Protein AF-A0A1H7CHI5-F1 (afdb_monomer)

pLDDT: mean 71.31, std 21.07, range [26.83, 93.62]

Sequence (312 aa):
MTEWLLTYLLHSTLVLSPVLLLVNVFTPAAALRDRLLRLALCLPVGTALLSVSVFSPPRVVGLMTAAAPTRAPERAPTTLAPQRLDGAVARPGASTHAAIPLPLSKPGVPWALILLLGSAGWTVVRYGLAWRHLPLRSARPSDDPALQRILGDVARHAPLRHVRLLQGPVAGPCALGRHTILIPPDLTNHLTHQQLNAVVAHEYAHLLRRDPAWTVALGALTHLLWFQPLNWMVLAAWRRASEEACDAWAARTVSPTHLAHALLRLAQPASRPAHALLSPSASTSHLTVRITAWNDPLGADQEAKHFAPVSP

Foldseek 3Di:
DVVLLVQLLVLLCVLLVVLLVCCVPVVDQLVVNLVSLLCSLVVSVVVSVVCCVPPDDPPPPPPPPPDDDDDDDDDDDDDDDDDDDDDPPDDPPDPPPPPPPPPPPDPPDPVLVVLLVVLLVVLCVVVVVVVVPPQPVAKDFDPDPLLVVLLVLLCVVPPDPQATEIEDPDQAWAADAQRYIYGHPCLPVQADSQLSSLSSQLRVLCNVVVVNVVLSVLVSSCSSSVVRVSSVVSSVSSLLSSSLVSLLRSCVSGPNVSNLVSLVSSLDPVSGDPVNVPPPSRDPVSSVVSVVVVVDPPSNVVCVVVSPPPDD

Solvent-accessible surface area (backbone atoms only — not comparable to full-atom values): 18547 Å² total; per-residue (Å²): 107,71,65,54,52,52,52,29,54,52,46,36,50,69,47,38,50,58,51,53,49,47,54,72,72,62,68,56,60,38,68,60,44,32,51,52,40,55,47,44,68,48,49,31,55,54,54,46,55,48,50,59,72,73,66,60,73,80,82,73,76,76,74,78,76,76,78,74,81,81,80,77,86,89,81,86,87,86,90,86,87,88,84,89,79,93,75,89,74,81,70,82,72,79,78,72,73,75,75,74,77,73,77,80,70,72,85,67,82,62,58,70,56,55,53,41,52,48,30,45,52,50,48,51,51,53,52,51,50,53,58,69,69,46,45,69,86,71,36,38,75,58,83,50,68,66,60,53,48,41,52,52,60,50,34,73,79,58,80,66,82,77,66,40,57,28,31,25,91,47,57,50,71,42,46,45,62,72,36,35,38,39,32,27,70,64,51,70,79,78,39,54,74,62,23,46,41,21,49,52,30,28,37,48,34,34,33,76,70,34,44,46,53,48,53,51,53,54,50,47,50,33,49,53,46,57,90,44,66,64,48,55,55,44,52,55,52,30,52,53,26,48,53,54,40,18,46,55,50,15,40,72,76,32,65,50,68,35,36,53,55,33,52,53,54,64,66,34,71,93,56,45,49,86,75,38,79,76,50,88,86,76,58,75,78,58,55,63,57,55,62,59,60,70,76,52,81,82,66,64,73,72,53,64,76,69,74,60,75,81,74,132

InterPro domains:
  IPR008756 Peptidase M56 [PF05569] (109-292)
  IPR052173 Beta-lactam antibiotic response regulator [PTHR34978] (3-293)

Nearest PDB structures (foldseek):
  8exq-assembly1_B  TM=7.137E-01  e=1.415E-05  Staphylococcus aureus
  8exs-assembly1_A  TM=6.917E-01  e=6.282E-05  Staphylococcus aureus
  8exp-assembly1_B  TM=6.513E-01  e=1.422E-04  Staphylococcus aureus
  8ext-assembly1_A  TM=6.149E-01  e=6.282E-05  Staphylococcus aureus

Structure (mmCIF, N/CA/C/O backbone):
data_AF-A0A1H7CHI5-F1
#
_entry.id   AF-A0A1H7CHI5-F1
#
loop_
_atom_site.group_PDB
_atom_site.id
_atom_site.type_symbol
_atom_site.label_atom_id
_atom_site.label_alt_id
_atom_site.label_comp_id
_atom_site.label_asym_id
_atom_site.label_entity_id
_atom_site.label_seq_id
_atom_site.pdbx_PDB_ins_code
_atom_site.Cartn_x
_atom_site.Cartn_y
_atom_site.Cartn_z
_atom_site.occupancy
_atom_site.B_iso_or_equiv
_atom_site.auth_seq_id
_atom_site.auth_comp_id
_atom_site.auth_asym_id
_atom_site.auth_atom_id
_atom_site.pdbx_PDB_model_num
ATOM 1 N N . MET A 1 1 ? 12.255 -4.115 -30.063 1.00 68.38 1 MET A N 1
ATOM 2 C CA . MET A 1 1 ? 12.166 -4.434 -28.615 1.00 68.38 1 MET A CA 1
ATOM 3 C C . MET A 1 1 ? 13.318 -3.827 -27.825 1.00 68.38 1 MET A C 1
ATOM 5 O O . MET A 1 1 ? 13.054 -3.206 -26.810 1.00 68.38 1 MET A O 1
ATOM 9 N N . THR A 1 2 ? 14.570 -3.968 -28.271 1.00 73.94 2 THR A N 1
ATOM 10 C CA . THR A 1 2 ? 15.735 -3.304 -27.652 1.00 73.94 2 THR A CA 1
ATOM 11 C C . THR A 1 2 ? 15.596 -1.779 -27.617 1.00 73.94 2 THR A C 1
ATOM 13 O O . THR A 1 2 ? 15.803 -1.185 -26.567 1.00 73.94 2 THR A O 1
ATOM 16 N N . GLU A 1 3 ? 15.146 -1.161 -28.713 1.00 75.69 3 GLU A N 1
ATOM 17 C CA . GLU A 1 3 ? 14.861 0.284 -28.776 1.00 75.69 3 GLU A CA 1
ATOM 18 C C . GLU A 1 3 ? 13.806 0.709 -27.750 1.00 75.69 3 GLU A C 1
ATOM 20 O O . GLU A 1 3 ? 14.028 1.643 -26.992 1.00 75.69 3 GLU A O 1
ATOM 25 N N . TRP A 1 4 ? 12.704 -0.041 -27.649 1.00 77.31 4 TRP A N 1
ATOM 26 C CA . TRP A 1 4 ? 11.654 0.218 -26.663 1.00 77.31 4 TRP A CA 1
ATOM 27 C C . TRP A 1 4 ? 12.169 0.161 -25.220 1.00 77.31 4 TRP A C 1
ATOM 29 O O . TRP A 1 4 ? 11.866 1.045 -24.423 1.00 77.31 4 TRP A O 1
ATOM 39 N N . LEU A 1 5 ? 12.981 -0.851 -24.889 1.00 80.75 5 LEU A N 1
ATOM 40 C CA . LEU A 1 5 ? 13.589 -0.976 -23.562 1.00 80.75 5 LEU A CA 1
ATOM 41 C C . LEU A 1 5 ? 14.503 0.211 -23.259 1.00 80.75 5 LEU A C 1
ATOM 43 O O . LEU A 1 5 ? 14.436 0.756 -22.163 1.00 80.75 5 LEU A O 1
ATOM 47 N N . LEU A 1 6 ? 15.313 0.645 -24.227 1.00 81.38 6 LEU A N 1
ATOM 48 C CA . LEU A 1 6 ? 16.181 1.809 -24.072 1.00 81.38 6 LEU A CA 1
ATOM 49 C C . LEU A 1 6 ? 15.375 3.100 -23.879 1.00 81.38 6 LEU A C 1
ATOM 51 O O . LEU A 1 6 ? 15.677 3.884 -22.978 1.00 81.38 6 LEU A O 1
ATOM 55 N N . THR A 1 7 ? 14.319 3.304 -24.672 1.00 81.44 7 THR A N 1
ATOM 56 C CA . THR A 1 7 ? 13.408 4.444 -24.521 1.00 81.44 7 THR A CA 1
ATOM 57 C C . THR A 1 7 ? 12.773 4.443 -23.137 1.00 81.44 7 THR A C 1
ATOM 59 O O . THR A 1 7 ? 12.816 5.467 -22.456 1.00 81.44 7 THR A O 1
ATOM 62 N N . TYR A 1 8 ? 12.243 3.302 -22.693 1.00 84.19 8 TYR A N 1
ATOM 63 C CA . TYR A 1 8 ? 11.685 3.161 -21.353 1.00 84.19 8 TYR A CA 1
ATOM 64 C C . TYR A 1 8 ? 12.730 3.478 -20.280 1.00 84.19 8 TYR A C 1
ATOM 66 O O . TYR A 1 8 ? 12.441 4.283 -19.402 1.00 84.19 8 TYR A O 1
ATOM 74 N N . LEU A 1 9 ? 13.948 2.926 -20.383 1.00 87.94 9 LEU A N 1
ATOM 75 C CA . LEU A 1 9 ? 15.018 3.145 -19.408 1.00 87.94 9 LEU A CA 1
ATOM 76 C C . LEU A 1 9 ? 15.341 4.639 -19.231 1.00 87.94 9 LEU A C 1
ATOM 78 O O . LEU A 1 9 ? 15.472 5.118 -18.103 1.00 87.94 9 LEU A O 1
ATOM 82 N N . LEU A 1 10 ? 15.451 5.378 -20.337 1.00 85.94 10 LEU A N 1
ATOM 83 C CA . LEU A 1 10 ? 15.693 6.823 -20.330 1.00 85.94 10 LEU A CA 1
ATOM 84 C C . LEU A 1 10 ? 14.529 7.594 -19.697 1.00 85.94 10 LEU A C 1
ATOM 86 O O . LEU A 1 10 ? 14.738 8.366 -18.762 1.00 85.94 10 LEU A O 1
ATOM 90 N N . HIS A 1 11 ? 13.301 7.353 -20.160 1.00 82.19 11 HIS A N 1
ATOM 91 C CA . HIS A 1 11 ? 12.120 8.074 -19.679 1.00 82.19 11 HIS A CA 1
ATOM 92 C C . HIS A 1 11 ? 11.841 7.780 -18.204 1.00 82.19 11 HIS A C 1
ATOM 94 O O . HIS A 1 11 ? 11.551 8.698 -17.438 1.00 82.19 11 HIS A O 1
ATOM 100 N N . SER A 1 12 ? 11.976 6.523 -17.773 1.00 86.62 12 SER A N 1
ATOM 101 C CA . SER A 1 12 ? 11.810 6.159 -16.368 1.00 86.62 12 SER A CA 1
ATOM 102 C C . SER A 1 12 ? 12.871 6.828 -15.506 1.00 86.62 12 SER A C 1
ATOM 104 O O . SER A 1 12 ? 12.545 7.376 -14.464 1.00 86.62 12 SER A O 1
ATOM 106 N N . THR A 1 13 ? 14.130 6.878 -15.938 1.00 90.00 13 THR A N 1
ATOM 107 C CA . THR A 1 13 ? 15.191 7.506 -15.133 1.00 90.00 13 THR A CA 1
ATOM 108 C C . THR A 1 13 ? 14.969 9.012 -14.973 1.00 90.00 13 THR A C 1
ATOM 110 O O . THR A 1 13 ? 15.112 9.533 -13.864 1.00 90.00 13 THR A O 1
ATOM 113 N N . LEU A 1 14 ? 14.546 9.695 -16.044 1.00 89.75 14 LEU A N 1
ATOM 114 C CA . LEU A 1 14 ? 14.254 11.133 -16.043 1.00 89.75 14 LEU A CA 1
ATOM 115 C C . LEU A 1 14 ? 13.038 11.504 -15.186 1.00 89.75 14 LEU A C 1
ATOM 117 O O . LEU A 1 14 ? 13.018 12.585 -14.610 1.00 89.75 14 LEU A O 1
ATOM 121 N N . VAL A 1 15 ? 12.040 10.623 -15.076 1.00 89.06 15 VAL A N 1
ATOM 122 C CA . VAL A 1 15 ? 10.835 10.867 -14.263 1.00 89.06 15 VAL A CA 1
ATOM 123 C C . VAL A 1 15 ? 11.027 10.423 -12.811 1.00 89.06 15 VAL A C 1
ATOM 125 O O . VAL A 1 15 ? 10.682 11.156 -11.887 1.00 89.06 15 VAL A O 1
ATOM 128 N N . LEU A 1 16 ? 11.578 9.229 -12.580 1.00 90.12 16 LEU A N 1
ATOM 129 C CA . LEU A 1 16 ? 11.645 8.631 -11.244 1.00 90.12 16 LEU A CA 1
ATOM 130 C C . LEU A 1 16 ? 12.676 9.320 -10.342 1.00 90.12 16 LEU A C 1
ATOM 132 O O . LEU A 1 16 ? 12.408 9.505 -9.156 1.00 90.12 16 LEU A O 1
ATOM 136 N N . SER A 1 17 ? 13.827 9.728 -10.886 1.00 89.50 17 SER A N 1
ATOM 137 C CA . SER A 1 17 ? 14.898 10.373 -10.110 1.00 89.50 17 SER A CA 1
ATOM 138 C C . SER A 1 17 ? 14.466 11.688 -9.442 1.00 89.50 17 SER A C 1
ATOM 140 O O . SER A 1 17 ? 14.624 11.797 -8.224 1.00 89.50 17 SER A O 1
ATOM 142 N N . PRO A 1 18 ? 13.883 12.676 -10.158 1.00 89.50 18 PRO A N 1
ATOM 143 C CA . PRO A 1 18 ? 13.456 13.923 -9.525 1.00 89.50 18 PRO A CA 1
ATOM 144 C C . PRO A 1 18 ? 12.300 13.714 -8.545 1.00 89.50 18 PRO A C 1
ATOM 146 O O . PRO A 1 18 ? 12.270 14.372 -7.510 1.00 89.50 18 PRO A O 1
ATOM 149 N N . VAL A 1 19 ? 11.381 12.776 -8.810 1.00 88.94 19 VAL A N 1
ATOM 150 C CA . VAL A 1 19 ? 10.297 12.463 -7.864 1.00 88.94 19 VAL A CA 1
ATOM 151 C C . VAL A 1 19 ? 10.857 11.867 -6.577 1.00 88.94 19 VAL A C 1
ATOM 153 O O . VAL A 1 19 ? 10.472 12.309 -5.499 1.00 88.94 19 VAL A O 1
ATOM 156 N N . LEU A 1 20 ? 11.783 10.906 -6.666 1.00 87.62 20 LEU A N 1
ATOM 157 C CA . LEU A 1 20 ? 12.446 10.331 -5.492 1.00 87.62 20 LEU A CA 1
ATOM 158 C C . LEU A 1 20 ? 13.214 11.387 -4.694 1.00 87.62 20 LEU A C 1
ATOM 160 O O . LEU A 1 20 ? 13.137 11.396 -3.467 1.00 87.62 20 LEU A O 1
ATOM 164 N N . LEU A 1 21 ? 13.921 12.288 -5.377 1.00 88.88 21 LEU A N 1
ATOM 165 C CA . LEU A 1 21 ? 14.615 13.398 -4.731 1.00 88.88 21 LEU A CA 1
ATOM 166 C C . LEU A 1 21 ? 13.622 14.313 -4.004 1.00 88.88 21 LEU A C 1
ATOM 168 O O . LEU A 1 21 ? 13.797 14.585 -2.822 1.00 88.88 21 LEU A O 1
ATOM 172 N N . LEU A 1 22 ? 12.547 14.724 -4.679 1.00 87.31 22 LEU A N 1
ATOM 173 C CA . LEU A 1 22 ? 11.522 15.603 -4.119 1.00 87.31 22 LEU A CA 1
ATOM 174 C C . LEU A 1 22 ? 10.899 15.011 -2.847 1.00 87.31 22 LEU A C 1
ATOM 176 O O . LEU A 1 22 ? 10.799 15.703 -1.837 1.00 87.31 22 LEU A O 1
ATOM 180 N N . VAL A 1 23 ? 10.504 13.734 -2.872 1.00 86.69 23 VAL A N 1
ATOM 181 C CA . VAL A 1 23 ? 9.844 13.099 -1.717 1.00 86.69 23 VAL A CA 1
ATOM 182 C C . VAL A 1 23 ? 10.799 12.816 -0.559 1.00 86.69 23 VAL A C 1
ATOM 184 O O . VAL A 1 23 ? 10.343 12.767 0.580 1.00 86.69 23 VAL A O 1
ATOM 187 N N . ASN A 1 24 ? 12.096 12.645 -0.837 1.00 83.81 24 ASN A N 1
ATOM 188 C CA . ASN A 1 24 ? 13.118 12.453 0.191 1.00 83.81 24 ASN A CA 1
ATOM 189 C C . ASN A 1 24 ? 13.588 13.779 0.807 1.00 83.81 24 ASN A C 1
ATOM 191 O O . ASN A 1 24 ? 13.974 13.785 1.970 1.00 83.81 24 ASN A O 1
ATOM 195 N N . VAL A 1 25 ? 13.569 14.881 0.048 1.00 84.94 25 VAL A N 1
ATOM 196 C CA . VAL A 1 25 ? 14.064 16.192 0.504 1.00 84.94 25 VAL A CA 1
ATOM 197 C C . VAL A 1 25 ? 12.965 17.037 1.149 1.00 84.94 25 VAL A C 1
ATOM 199 O O . VAL A 1 25 ? 13.208 17.653 2.179 1.00 84.94 25 VAL A O 1
ATOM 202 N N . PHE A 1 26 ? 11.760 17.077 0.574 1.00 76.25 26 PHE A N 1
ATOM 203 C CA . PHE A 1 26 ? 10.741 18.072 0.942 1.00 76.25 26 PHE A CA 1
ATOM 204 C C . PHE A 1 26 ? 9.574 17.527 1.775 1.00 76.25 26 PHE A C 1
ATOM 206 O O . PHE A 1 26 ? 8.584 18.233 1.935 1.00 76.25 26 PHE A O 1
ATOM 213 N N . THR A 1 27 ? 9.661 16.278 2.256 1.00 77.25 27 THR A N 1
ATOM 214 C CA . THR A 1 27 ? 8.619 15.556 3.026 1.00 77.25 27 THR A CA 1
ATOM 215 C C . THR A 1 27 ? 7.184 16.062 2.776 1.00 77.25 27 THR A C 1
ATOM 217 O O . THR A 1 27 ? 6.528 16.543 3.701 1.00 77.25 27 THR A O 1
ATOM 220 N N . PRO A 1 28 ? 6.683 16.002 1.523 1.00 78.31 28 PRO A N 1
ATOM 221 C CA . PRO A 1 28 ? 5.352 16.501 1.201 1.00 78.31 28 PRO A CA 1
ATOM 222 C C . PRO A 1 28 ? 4.285 15.723 1.973 1.00 78.31 28 PRO A C 1
ATOM 224 O O . PRO A 1 28 ? 4.511 14.567 2.353 1.00 78.31 28 PRO A O 1
ATOM 227 N N . ALA A 1 29 ? 3.105 16.333 2.133 1.00 81.25 29 ALA A N 1
ATOM 228 C CA . ALA A 1 29 ? 1.946 15.689 2.748 1.00 81.25 29 ALA A CA 1
ATOM 229 C C . ALA A 1 29 ? 1.725 14.281 2.168 1.00 81.25 29 ALA A C 1
ATOM 231 O O . ALA A 1 29 ? 1.867 14.066 0.956 1.00 81.25 29 ALA A O 1
ATOM 232 N N . ALA A 1 30 ? 1.374 13.319 3.024 1.00 77.81 30 ALA A N 1
ATOM 233 C CA . ALA A 1 30 ? 1.351 11.902 2.668 1.00 77.81 30 ALA A CA 1
ATOM 234 C C . ALA A 1 30 ? 0.441 11.615 1.457 1.00 77.81 30 ALA A C 1
ATOM 236 O O . ALA A 1 30 ? 0.804 10.837 0.571 1.00 77.81 30 ALA A O 1
ATOM 237 N N . ALA A 1 31 ? -0.693 12.317 1.348 1.00 74.50 31 ALA A N 1
ATOM 238 C CA . ALA A 1 31 ? -1.582 12.246 0.188 1.00 74.50 31 ALA A CA 1
ATOM 239 C C . ALA A 1 31 ? -0.927 12.706 -1.131 1.00 74.50 31 ALA A C 1
ATOM 241 O O . ALA A 1 31 ? -1.102 12.064 -2.170 1.00 74.50 31 ALA A O 1
ATOM 242 N N . LEU A 1 32 ? -0.161 13.801 -1.111 1.00 81.69 32 LEU A N 1
ATOM 243 C CA . LEU A 1 32 ? 0.558 14.281 -2.293 1.00 81.69 32 LEU A CA 1
ATOM 244 C C . LEU A 1 32 ? 1.683 13.312 -2.667 1.00 81.69 32 LEU A C 1
ATOM 246 O O . LEU A 1 32 ? 1.846 12.985 -3.843 1.00 81.69 32 LEU A O 1
ATOM 250 N N . ARG A 1 33 ? 2.411 12.797 -1.671 1.00 85.56 33 ARG A N 1
ATOM 251 C CA . ARG A 1 33 ? 3.468 11.803 -1.875 1.00 85.56 33 ARG A CA 1
ATOM 252 C C . ARG A 1 33 ? 2.934 10.530 -2.536 1.00 85.56 33 ARG A C 1
ATOM 254 O O . ARG A 1 33 ? 3.520 10.071 -3.513 1.00 85.56 33 ARG A O 1
ATOM 261 N N . ASP A 1 34 ? 1.804 10.001 -2.065 1.00 86.12 34 ASP A N 1
ATOM 262 C CA . ASP A 1 34 ? 1.132 8.840 -2.668 1.00 86.12 34 ASP A CA 1
ATOM 263 C C . ASP A 1 34 ? 0.832 9.065 -4.160 1.00 86.12 34 ASP A C 1
ATOM 265 O O . ASP A 1 34 ? 1.216 8.250 -5.003 1.00 86.12 34 ASP A O 1
ATOM 269 N N . ARG A 1 35 ? 0.222 10.204 -4.504 1.00 86.94 35 ARG A N 1
ATOM 270 C CA . ARG A 1 35 ? -0.135 10.555 -5.888 1.00 86.94 35 ARG A CA 1
ATOM 271 C C . ARG A 1 35 ? 1.082 10.700 -6.788 1.00 86.94 35 ARG A C 1
ATOM 273 O O . ARG A 1 35 ? 1.095 10.140 -7.883 1.00 86.94 35 ARG A O 1
ATOM 280 N N . LEU A 1 36 ? 2.096 11.430 -6.326 1.00 88.94 36 LEU A N 1
ATOM 281 C CA . LEU A 1 36 ? 3.332 11.642 -7.076 1.00 88.94 36 LEU A CA 1
ATOM 282 C C . LEU A 1 36 ? 4.015 10.312 -7.389 1.00 88.94 36 LEU A C 1
ATOM 284 O O . LEU A 1 36 ? 4.413 10.085 -8.527 1.00 88.94 36 LEU A O 1
ATOM 288 N N . LEU A 1 37 ? 4.091 9.403 -6.415 1.00 89.12 37 LEU A N 1
ATOM 289 C CA . LEU A 1 37 ? 4.741 8.105 -6.594 1.00 89.12 37 LEU A CA 1
ATOM 290 C C . LEU A 1 37 ? 3.930 7.161 -7.500 1.00 89.12 37 LEU A C 1
ATOM 292 O O . LEU A 1 37 ? 4.523 6.461 -8.323 1.00 89.12 37 LEU A O 1
ATOM 296 N N . ARG A 1 38 ? 2.588 7.181 -7.428 1.00 90.44 38 ARG A N 1
ATOM 297 C CA . ARG A 1 38 ? 1.715 6.447 -8.372 1.00 90.44 38 ARG A CA 1
ATOM 298 C C . ARG A 1 38 ? 1.918 6.932 -9.806 1.00 90.44 38 ARG A C 1
ATOM 300 O O . ARG A 1 38 ? 2.117 6.119 -10.710 1.00 90.44 38 ARG A O 1
ATOM 307 N N . LEU A 1 39 ? 1.896 8.250 -10.011 1.00 88.94 39 LEU A N 1
ATOM 308 C CA . LEU A 1 39 ? 2.105 8.863 -11.324 1.00 88.94 39 LEU A CA 1
ATOM 309 C C . LEU A 1 39 ? 3.509 8.581 -11.856 1.00 88.94 39 LEU A C 1
ATOM 311 O O . LEU A 1 39 ? 3.646 8.231 -13.025 1.00 88.94 39 LEU A O 1
ATOM 315 N N . ALA A 1 40 ? 4.530 8.657 -11.002 1.00 88.56 40 ALA A N 1
ATOM 316 C CA . ALA A 1 40 ? 5.913 8.396 -11.381 1.00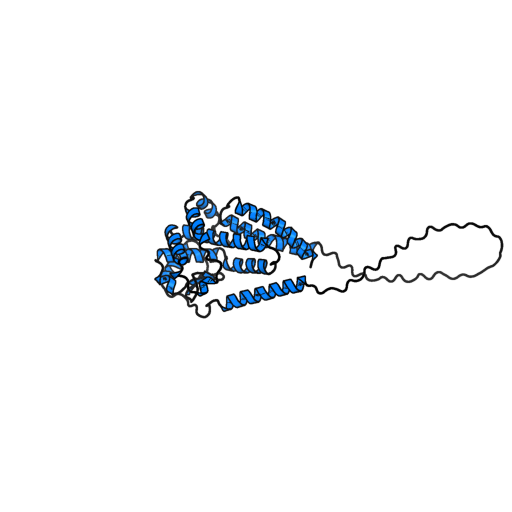 88.56 40 ALA A CA 1
ATOM 317 C C . ALA A 1 40 ? 6.106 6.981 -11.945 1.00 88.56 40 ALA A C 1
ATOM 319 O O . ALA A 1 40 ? 6.796 6.828 -12.946 1.00 88.56 40 ALA A O 1
ATOM 320 N N . LEU A 1 41 ? 5.461 5.957 -11.374 1.00 87.38 41 LEU A N 1
ATOM 321 C CA . LEU A 1 41 ? 5.532 4.591 -11.914 1.00 87.38 41 LEU A CA 1
ATOM 322 C C . LEU A 1 41 ? 4.722 4.405 -13.206 1.00 87.38 41 LEU A C 1
ATOM 324 O O . LEU A 1 41 ? 5.138 3.644 -14.078 1.00 87.38 41 LEU A O 1
ATOM 328 N N . CYS A 1 42 ? 3.581 5.083 -13.353 1.00 88.50 42 CYS A N 1
ATOM 329 C CA . CYS A 1 42 ? 2.688 4.880 -14.500 1.00 88.50 42 CYS A CA 1
ATOM 330 C C . CYS A 1 42 ? 3.094 5.693 -15.742 1.00 88.50 42 CYS A C 1
ATOM 332 O O . CYS A 1 42 ? 2.958 5.212 -16.868 1.00 88.50 42 CYS A O 1
ATOM 334 N N . LEU A 1 43 ? 3.594 6.919 -15.558 1.00 86.62 43 LEU A N 1
ATOM 335 C CA . LEU A 1 43 ? 3.867 7.861 -16.647 1.00 86.62 43 LEU A CA 1
ATOM 336 C C . LEU A 1 43 ? 4.917 7.341 -17.653 1.00 86.62 43 LEU A C 1
ATOM 338 O O . LEU A 1 43 ? 4.635 7.397 -18.850 1.00 86.62 43 LEU A O 1
ATOM 342 N N . PRO A 1 44 ? 6.064 6.762 -17.234 1.00 82.75 44 PRO A N 1
ATOM 343 C CA . PRO A 1 44 ? 7.060 6.221 -18.161 1.00 82.75 44 PRO A CA 1
ATOM 344 C C . PRO A 1 44 ? 6.553 5.034 -18.987 1.00 82.75 44 PRO A C 1
ATOM 346 O O . PRO A 1 44 ? 7.013 4.812 -20.104 1.00 82.75 44 PRO A O 1
ATOM 349 N N . VAL A 1 45 ? 5.601 4.263 -18.451 1.00 82.06 45 VAL A N 1
ATOM 350 C CA . VAL A 1 45 ? 4.957 3.174 -19.201 1.00 82.06 45 VAL A CA 1
ATOM 351 C C . VAL A 1 45 ? 4.059 3.754 -20.291 1.00 82.06 45 VAL A C 1
ATOM 353 O O . VAL A 1 45 ? 4.129 3.318 -21.437 1.00 82.06 45 VAL A O 1
ATOM 356 N N . GLY A 1 46 ? 3.264 4.777 -19.962 1.00 78.81 46 GLY A N 1
ATOM 357 C CA . GLY A 1 46 ? 2.407 5.463 -20.931 1.00 78.81 46 GLY A CA 1
ATOM 358 C C . GLY A 1 46 ? 3.196 6.110 -22.073 1.00 78.81 46 GLY A C 1
ATOM 359 O O . GLY A 1 46 ? 2.854 5.922 -23.240 1.00 78.81 46 GLY A O 1
ATOM 360 N N . THR A 1 47 ? 4.289 6.812 -21.762 1.00 78.94 47 THR A N 1
ATOM 361 C CA . THR A 1 47 ? 5.132 7.458 -22.784 1.00 78.94 47 THR A CA 1
ATOM 362 C C . THR A 1 47 ? 5.844 6.442 -23.677 1.00 78.94 47 THR A C 1
ATOM 364 O O . THR A 1 47 ? 5.889 6.627 -24.893 1.00 78.94 47 THR A O 1
ATOM 367 N N . ALA A 1 48 ? 6.330 5.330 -23.115 1.00 73.31 48 ALA A N 1
ATOM 368 C CA . ALA A 1 48 ? 6.964 4.261 -23.884 1.00 73.31 48 ALA A CA 1
ATOM 369 C C . ALA A 1 48 ? 5.980 3.484 -24.782 1.00 73.31 48 ALA A C 1
ATOM 371 O O . ALA A 1 48 ? 6.391 2.920 -25.792 1.00 73.31 48 ALA A O 1
ATOM 372 N N . LEU A 1 49 ? 4.687 3.424 -24.444 1.00 76.75 49 LEU A N 1
ATOM 373 C CA . LEU A 1 49 ? 3.659 2.841 -25.320 1.00 76.75 49 LEU A CA 1
ATOM 374 C C . LEU A 1 49 ? 3.283 3.791 -26.469 1.00 76.75 49 LEU A C 1
ATOM 37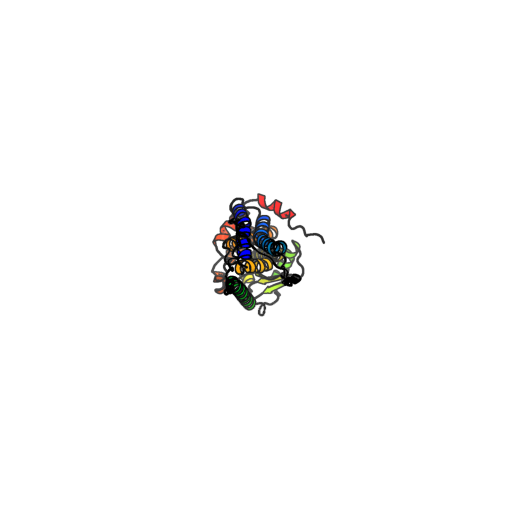6 O O . LEU A 1 49 ? 3.075 3.351 -27.603 1.00 76.75 49 LEU A O 1
ATOM 380 N N . LEU A 1 50 ? 3.235 5.098 -26.196 1.00 72.44 50 LEU A N 1
ATOM 381 C CA . LEU A 1 50 ? 2.922 6.113 -27.202 1.00 72.44 50 LEU A CA 1
ATOM 382 C C . LEU A 1 50 ? 4.033 6.238 -28.257 1.00 72.44 50 LEU A C 1
ATOM 384 O O . LEU A 1 50 ? 3.733 6.361 -29.443 1.00 72.44 50 LEU A O 1
ATOM 388 N N . SER A 1 51 ? 5.305 6.138 -27.858 1.00 63.69 51 SER A N 1
ATOM 389 C CA . SER A 1 51 ? 6.439 6.222 -28.791 1.00 63.69 51 SER A CA 1
ATOM 390 C C . SER A 1 51 ? 6.415 5.121 -29.859 1.00 63.69 51 SER A C 1
ATOM 392 O O . SER A 1 51 ? 6.700 5.396 -31.022 1.00 63.69 51 SER A O 1
ATOM 394 N N . VAL A 1 52 ? 5.979 3.905 -29.511 1.00 60.47 52 VAL A N 1
ATOM 395 C CA . VAL A 1 52 ? 5.802 2.790 -30.465 1.00 60.47 52 VAL A CA 1
ATOM 396 C C . VAL A 1 52 ? 4.716 3.097 -31.498 1.00 60.47 52 VAL A C 1
ATOM 398 O O . VAL A 1 52 ? 4.832 2.701 -32.658 1.00 60.47 52 VAL A O 1
ATOM 401 N N . SER A 1 53 ? 3.676 3.823 -31.089 1.00 60.06 53 SER A N 1
ATOM 402 C CA . SER A 1 53 ? 2.522 4.136 -31.938 1.00 60.06 53 SER A CA 1
ATOM 403 C C . SER A 1 53 ? 2.789 5.305 -32.892 1.00 60.06 53 SER A C 1
ATOM 405 O O . SER A 1 53 ? 2.248 5.324 -33.991 1.00 60.06 53 SER A O 1
ATOM 407 N N . VAL A 1 54 ? 3.632 6.263 -32.493 1.00 60.06 54 VAL A N 1
ATOM 408 C CA . VAL A 1 54 ? 3.909 7.487 -33.270 1.00 60.06 54 VAL A CA 1
ATOM 409 C C . VAL A 1 54 ? 5.138 7.349 -34.180 1.00 60.06 54 VAL A C 1
ATOM 411 O O . VAL A 1 54 ? 5.160 7.941 -35.254 1.00 60.06 54 VAL A O 1
ATOM 414 N N . PHE A 1 55 ? 6.142 6.549 -33.799 1.00 54.34 55 PHE A N 1
ATOM 415 C CA . PHE A 1 55 ? 7.420 6.448 -34.525 1.00 54.34 55 PHE A CA 1
ATOM 416 C C . PHE A 1 55 ? 7.627 5.133 -35.291 1.00 54.34 55 PHE A C 1
ATOM 418 O O . PHE A 1 55 ? 8.736 4.866 -35.746 1.00 54.34 55 PHE A O 1
ATOM 425 N N . SER A 1 56 ? 6.591 4.308 -35.475 1.00 47.88 56 SER A N 1
ATOM 426 C CA . SER A 1 56 ? 6.695 3.164 -36.392 1.00 47.88 56 SER A CA 1
ATOM 427 C C . SER A 1 56 ? 6.72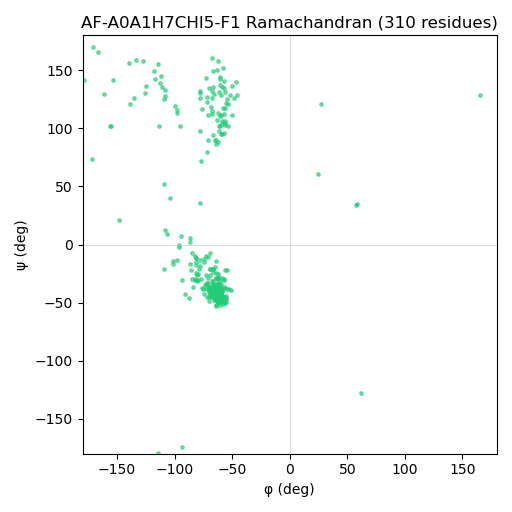7 3.679 -37.840 1.00 47.88 56 SER A C 1
ATOM 429 O O . SER A 1 56 ? 5.705 4.198 -38.297 1.00 47.88 56 SER A O 1
ATOM 431 N N . PRO A 1 57 ? 7.847 3.566 -38.591 1.00 45.25 57 PRO A N 1
ATOM 432 C CA . PRO A 1 57 ? 7.850 3.966 -39.993 1.00 45.25 57 PRO A CA 1
ATOM 433 C C . PRO A 1 57 ? 6.826 3.113 -40.756 1.00 45.25 57 PRO A C 1
ATOM 435 O O . PRO A 1 57 ? 6.691 1.918 -40.455 1.00 45.25 57 PRO A O 1
ATOM 438 N N . PRO A 1 58 ? 6.097 3.678 -41.738 1.00 46.91 58 PRO A N 1
ATOM 439 C CA . PRO A 1 58 ? 5.214 2.882 -42.575 1.00 46.91 58 PRO A CA 1
ATOM 440 C C . PRO A 1 58 ? 6.042 1.750 -43.181 1.00 46.91 58 PRO A C 1
ATOM 442 O O . PRO A 1 58 ? 7.089 1.985 -43.786 1.00 46.91 58 PRO A O 1
ATOM 445 N N . ARG A 1 59 ? 5.597 0.503 -42.988 1.00 45.66 59 ARG A N 1
ATOM 446 C CA . ARG A 1 59 ? 6.172 -0.648 -43.685 1.00 45.66 59 ARG A CA 1
ATOM 447 C C . ARG A 1 59 ? 5.880 -0.461 -45.167 1.00 45.66 59 ARG A C 1
ATOM 449 O O . ARG A 1 59 ? 4.835 -0.887 -45.650 1.00 45.66 59 ARG A O 1
ATOM 456 N N . VAL A 1 60 ? 6.784 0.200 -45.882 1.00 43.50 60 VAL A N 1
ATOM 457 C CA . VAL A 1 60 ? 6.779 0.204 -47.339 1.00 43.50 60 VAL A CA 1
ATOM 458 C C . VAL A 1 60 ? 7.094 -1.230 -47.743 1.00 43.50 60 VAL A C 1
ATOM 460 O O . VAL A 1 60 ? 8.247 -1.655 -47.760 1.00 43.50 60 VAL A O 1
ATOM 463 N N . VAL A 1 61 ? 6.046 -2.018 -47.984 1.00 42.62 61 VAL A N 1
ATOM 464 C CA . VAL A 1 61 ? 6.158 -3.262 -48.737 1.00 42.62 61 VAL A CA 1
ATOM 465 C C . VAL A 1 61 ? 6.638 -2.829 -50.113 1.00 42.62 61 VAL A C 1
ATOM 467 O O . VAL A 1 61 ? 5.863 -2.316 -50.915 1.00 42.62 61 VAL A O 1
ATOM 470 N N . GLY A 1 62 ? 7.948 -2.925 -50.336 1.00 40.41 62 GLY A N 1
ATOM 471 C CA . GLY A 1 62 ? 8.557 -2.657 -51.625 1.00 40.41 62 GLY A CA 1
ATOM 472 C C . GLY A 1 62 ? 8.038 -3.683 -52.618 1.00 40.41 62 GLY A C 1
ATOM 473 O O . GLY A 1 62 ? 8.611 -4.761 -52.755 1.00 40.41 62 GLY A O 1
ATOM 474 N N . LEU A 1 63 ? 6.933 -3.363 -53.289 1.00 40.28 63 LEU A N 1
ATOM 475 C CA . LEU A 1 63 ? 6.558 -4.017 -54.526 1.00 40.28 63 LEU A CA 1
ATOM 476 C C . LEU A 1 63 ? 7.703 -3.710 -55.494 1.00 40.28 63 LEU A C 1
ATOM 478 O O . LEU A 1 63 ? 7.837 -2.580 -55.958 1.00 40.28 63 LEU A O 1
ATOM 482 N N . MET A 1 64 ? 8.590 -4.682 -55.702 1.00 38.09 64 MET A N 1
ATOM 483 C CA . MET A 1 64 ? 9.635 -4.617 -56.717 1.00 38.09 64 MET A CA 1
ATOM 484 C C . MET A 1 64 ? 8.943 -4.395 -58.064 1.00 38.09 64 MET A C 1
ATOM 486 O O . MET A 1 64 ? 8.469 -5.340 -58.692 1.00 38.09 64 MET A O 1
ATOM 490 N N . THR A 1 65 ? 8.842 -3.145 -58.506 1.00 42.12 65 THR A N 1
ATOM 491 C CA . THR A 1 65 ? 8.528 -2.834 -59.893 1.00 42.12 65 THR A CA 1
ATOM 492 C C . THR A 1 65 ? 9.763 -3.210 -60.694 1.00 42.12 65 THR A C 1
ATOM 494 O O . THR A 1 65 ? 10.704 -2.434 -60.842 1.00 42.12 65 THR A O 1
ATOM 497 N N . ALA A 1 66 ? 9.796 -4.460 -61.155 1.00 42.34 66 ALA A N 1
ATOM 498 C CA . ALA A 1 66 ? 10.751 -4.898 -62.154 1.00 42.34 66 ALA A CA 1
ATOM 499 C C . ALA A 1 66 ? 10.586 -3.983 -63.375 1.00 42.34 66 ALA A C 1
ATOM 501 O O . ALA A 1 66 ? 9.608 -4.085 -64.115 1.00 42.34 66 ALA A O 1
ATOM 502 N N . ALA A 1 67 ? 11.509 -3.036 -63.539 1.00 41.19 67 ALA A N 1
ATOM 503 C CA . ALA A 1 67 ? 11.592 -2.220 -64.734 1.00 41.19 67 ALA A CA 1
ATOM 504 C C . ALA A 1 67 ? 11.844 -3.165 -65.915 1.00 41.19 67 ALA A C 1
ATOM 506 O O . ALA A 1 67 ? 12.896 -3.798 -66.007 1.00 41.19 67 ALA A O 1
ATOM 507 N N . ALA A 1 68 ? 10.842 -3.312 -66.781 1.00 38.78 68 ALA A N 1
ATOM 508 C CA . ALA A 1 68 ? 10.968 -4.075 -68.010 1.00 38.78 68 ALA A CA 1
ATOM 509 C C . ALA A 1 68 ? 12.090 -3.463 -68.873 1.00 38.78 68 ALA A C 1
ATOM 511 O O . ALA A 1 68 ? 12.143 -2.238 -69.007 1.00 38.78 68 ALA A O 1
ATOM 512 N N . PRO A 1 69 ? 12.991 -4.268 -69.465 1.00 43.97 69 PRO A N 1
ATOM 513 C CA . PRO A 1 69 ? 14.051 -3.735 -70.304 1.00 43.97 69 PRO A CA 1
ATOM 514 C C . PRO A 1 69 ? 13.446 -3.151 -71.584 1.00 43.97 69 PRO A C 1
ATOM 516 O O . PRO A 1 69 ? 12.820 -3.855 -72.380 1.00 43.97 69 PRO A O 1
ATOM 519 N N . THR A 1 70 ? 13.629 -1.848 -71.782 1.00 39.72 70 THR A N 1
ATOM 520 C CA . THR A 1 70 ? 13.232 -1.136 -72.996 1.00 39.72 70 THR A CA 1
ATOM 521 C C . THR A 1 70 ? 14.014 -1.698 -74.183 1.00 39.72 70 THR A C 1
ATOM 523 O O . THR A 1 70 ? 15.235 -1.566 -74.265 1.00 39.72 70 THR A O 1
ATOM 526 N N . ARG A 1 71 ? 13.309 -2.351 -75.107 1.00 39.06 71 ARG A N 1
ATOM 527 C CA . ARG A 1 71 ? 13.853 -2.850 -76.375 1.00 39.06 71 ARG A CA 1
ATOM 528 C C . ARG A 1 71 ? 14.225 -1.643 -77.250 1.00 39.06 71 ARG A C 1
ATOM 530 O O . ARG A 1 71 ? 13.344 -0.879 -77.637 1.00 39.06 71 ARG A O 1
ATOM 537 N N . ALA A 1 72 ? 15.511 -1.453 -77.541 1.00 41.12 72 ALA A N 1
ATOM 538 C CA . ALA A 1 72 ? 15.964 -0.490 -78.548 1.00 41.12 72 ALA A CA 1
ATOM 539 C C . ALA A 1 72 ? 15.635 -1.017 -79.962 1.00 41.12 72 ALA A C 1
ATOM 541 O O . ALA A 1 72 ? 15.726 -2.230 -80.173 1.00 41.12 72 ALA A O 1
ATOM 542 N N . PRO A 1 73 ? 15.253 -0.164 -80.932 1.00 46.84 73 PRO A N 1
ATOM 543 C CA . PRO A 1 73 ? 14.973 -0.624 -82.280 1.00 46.84 73 PRO A CA 1
ATOM 544 C C . PRO A 1 73 ? 16.274 -0.876 -83.048 1.00 46.84 73 PRO A C 1
ATOM 546 O O . PRO A 1 73 ? 17.188 -0.054 -83.087 1.00 46.84 73 PRO A O 1
ATOM 549 N N . GLU A 1 74 ? 16.305 -2.042 -83.672 1.00 39.66 74 GLU A N 1
ATOM 550 C CA . GLU A 1 74 ? 17.317 -2.535 -84.591 1.00 39.66 74 GLU A CA 1
ATOM 551 C C . GLU A 1 74 ? 17.237 -1.788 -85.934 1.00 39.66 74 GLU A C 1
ATOM 553 O O . GLU A 1 74 ? 16.202 -1.789 -86.601 1.00 39.66 74 GLU A O 1
ATOM 558 N N . ARG A 1 75 ? 18.337 -1.148 -86.346 1.00 36.09 75 ARG A N 1
ATOM 559 C CA . ARG A 1 75 ? 18.609 -0.810 -87.751 1.00 36.09 75 ARG A CA 1
ATOM 560 C C . ARG A 1 75 ? 20.080 -1.071 -88.059 1.00 36.09 75 ARG A C 1
ATOM 562 O O . ARG A 1 75 ? 20.963 -0.472 -87.453 1.00 36.09 75 ARG A O 1
ATOM 569 N N . ALA A 1 76 ? 20.309 -1.939 -89.035 1.00 36.91 76 ALA A N 1
ATOM 570 C CA . ALA A 1 76 ? 21.576 -2.161 -89.728 1.00 36.91 76 ALA A CA 1
ATOM 571 C C . ALA A 1 76 ? 21.415 -1.725 -91.209 1.00 36.91 76 ALA A C 1
ATOM 573 O O . ALA A 1 76 ? 20.301 -1.389 -91.615 1.00 36.91 76 ALA A O 1
ATOM 574 N N . PRO A 1 77 ? 22.437 -1.838 -92.075 1.00 55.84 77 PRO A N 1
ATOM 575 C CA . PRO A 1 77 ? 23.729 -1.139 -92.046 1.00 55.84 77 PRO A CA 1
ATOM 576 C C . PRO A 1 77 ? 24.026 -0.454 -93.406 1.00 55.84 77 PRO A C 1
ATOM 578 O O . PRO A 1 77 ? 23.539 -0.918 -94.430 1.00 55.84 77 PRO A O 1
ATOM 581 N N . THR A 1 78 ? 24.883 0.579 -93.487 1.00 36.66 78 THR A N 1
ATOM 582 C CA . THR A 1 78 ? 25.608 0.911 -94.746 1.00 36.66 78 THR A CA 1
ATOM 583 C C . THR A 1 78 ? 26.916 1.689 -94.490 1.00 36.66 78 THR A C 1
ATOM 585 O O . THR A 1 78 ? 26.910 2.871 -94.170 1.00 36.66 78 THR A O 1
ATOM 588 N N . THR A 1 79 ? 28.019 0.942 -94.584 1.00 39.72 79 THR A N 1
ATOM 589 C CA . THR A 1 79 ? 29.315 1.152 -95.275 1.00 39.72 79 THR A CA 1
ATOM 590 C C . THR A 1 79 ? 29.890 2.559 -95.549 1.00 39.72 79 THR A C 1
ATOM 592 O O . THR A 1 79 ? 29.339 3.294 -96.360 1.00 39.72 79 THR A O 1
ATOM 595 N N . LEU A 1 80 ? 31.096 2.842 -95.014 1.00 35.62 80 LEU A N 1
ATOM 596 C CA . LEU A 1 80 ? 32.394 3.068 -95.717 1.00 35.62 80 LEU A CA 1
ATOM 597 C C . LEU A 1 80 ? 33.432 3.727 -94.767 1.00 35.62 80 LEU A C 1
ATOM 599 O O . LEU A 1 80 ? 33.150 4.725 -94.114 1.00 35.62 80 LEU A O 1
ATOM 603 N N . ALA A 1 81 ? 34.630 3.139 -94.678 1.00 37.25 81 ALA A N 1
ATOM 604 C CA . ALA A 1 81 ? 35.801 3.605 -93.906 1.00 37.25 81 ALA A CA 1
ATOM 605 C C . ALA A 1 81 ? 36.742 4.474 -94.791 1.00 37.25 81 ALA A C 1
ATOM 607 O O . ALA A 1 81 ? 36.419 4.619 -95.971 1.00 37.25 81 ALA A O 1
ATOM 608 N N . PRO A 1 82 ? 37.948 4.939 -94.364 1.00 54.66 82 PRO A N 1
ATOM 609 C CA . PRO A 1 82 ? 38.566 5.031 -93.023 1.00 54.66 82 PRO A CA 1
ATOM 610 C C . PRO A 1 82 ? 39.223 6.414 -92.722 1.00 54.66 82 PRO A C 1
ATOM 612 O O . PRO A 1 82 ? 39.667 7.086 -93.641 1.00 54.66 82 PRO A O 1
ATOM 615 N N . GLN A 1 83 ? 39.431 6.794 -91.450 1.00 39.59 83 GLN A N 1
ATOM 616 C CA . GLN A 1 83 ? 40.706 7.379 -90.963 1.00 39.59 83 GLN A CA 1
ATOM 617 C C . GLN A 1 83 ? 40.686 7.701 -89.459 1.00 39.59 83 GLN A C 1
ATOM 619 O O . GLN A 1 83 ? 39.688 8.137 -88.896 1.00 39.59 83 GLN A O 1
ATOM 624 N N . ARG A 1 84 ? 41.837 7.435 -88.833 1.00 40.69 84 ARG A N 1
ATOM 625 C CA . ARG A 1 84 ? 42.179 7.620 -87.417 1.00 40.69 84 ARG A CA 1
ATOM 626 C C . ARG A 1 84 ? 42.130 9.088 -86.986 1.00 40.69 84 ARG A C 1
ATOM 628 O O . ARG A 1 84 ? 42.563 9.942 -87.750 1.00 40.69 84 ARG A O 1
ATOM 635 N N . LEU A 1 85 ? 41.811 9.319 -85.712 1.00 39.69 85 LEU A N 1
ATOM 636 C CA . LEU A 1 85 ? 42.631 10.141 -84.815 1.00 39.69 85 LEU A CA 1
ATOM 637 C C . LEU A 1 85 ? 42.267 9.841 -83.359 1.00 39.69 85 LEU A C 1
ATOM 639 O O . LEU A 1 85 ? 41.099 9.799 -82.975 1.00 39.69 85 LEU A O 1
ATOM 643 N N . ASP A 1 86 ? 43.317 9.575 -82.594 1.00 43.12 86 ASP A N 1
ATOM 644 C CA . ASP A 1 86 ? 43.314 9.295 -81.172 1.00 43.12 86 ASP A CA 1
ATOM 645 C C . ASP A 1 86 ? 42.664 10.429 -80.375 1.00 43.12 86 ASP A C 1
ATOM 647 O O . ASP A 1 86 ? 42.936 11.611 -80.575 1.00 43.12 86 ASP A O 1
ATOM 651 N N . GLY A 1 87 ? 41.807 10.046 -79.436 1.00 38.97 87 GLY A N 1
ATOM 652 C CA . GLY A 1 87 ? 41.106 10.970 -78.560 1.00 38.97 87 GLY A CA 1
ATOM 653 C C . GLY A 1 87 ? 40.369 10.191 -77.490 1.00 38.97 87 GLY A C 1
ATOM 654 O O . GLY A 1 87 ? 39.153 10.028 -77.551 1.00 38.97 87 GLY A O 1
ATOM 655 N N . ALA A 1 88 ? 41.122 9.655 -76.529 1.00 40.62 88 ALA A N 1
ATOM 656 C CA . ALA A 1 88 ? 40.580 9.054 -75.322 1.00 40.62 88 ALA A CA 1
ATOM 657 C C . ALA A 1 88 ? 39.815 10.118 -74.517 1.00 40.62 88 ALA A C 1
ATOM 659 O O . ALA A 1 88 ? 40.364 10.785 -73.644 1.00 40.62 88 ALA A O 1
ATOM 660 N N . VAL A 1 89 ? 38.527 10.285 -74.814 1.00 41.22 89 VAL A N 1
ATOM 661 C CA . VAL A 1 89 ? 37.600 11.001 -73.941 1.00 41.22 89 VAL A CA 1
ATOM 662 C C . VAL A 1 89 ? 37.247 10.045 -72.809 1.00 41.22 89 VAL A C 1
ATOM 664 O O . VAL A 1 89 ? 36.410 9.152 -72.956 1.00 41.22 89 VAL A O 1
ATOM 667 N N . ALA A 1 90 ? 37.932 10.211 -71.678 1.00 40.47 90 ALA A N 1
ATOM 668 C CA . ALA A 1 90 ? 37.555 9.586 -70.423 1.00 40.47 90 ALA A CA 1
ATOM 669 C C . ALA A 1 90 ? 36.113 9.997 -70.085 1.00 40.47 90 ALA A C 1
ATOM 671 O O . ALA A 1 90 ? 35.844 11.135 -69.703 1.00 40.47 90 ALA A O 1
ATOM 672 N N . ARG A 1 91 ? 35.164 9.069 -70.247 1.00 42.94 91 ARG A N 1
ATOM 673 C CA . ARG A 1 91 ? 33.840 9.202 -69.634 1.00 42.94 91 ARG A CA 1
ATOM 674 C C . ARG A 1 91 ? 34.053 9.228 -68.117 1.00 42.94 91 ARG A C 1
ATOM 676 O O . ARG A 1 91 ? 34.749 8.334 -67.629 1.00 42.94 91 ARG A O 1
ATOM 683 N N . PRO A 1 92 ? 33.478 10.178 -67.359 1.00 43.62 92 PRO A N 1
ATOM 684 C CA . PRO A 1 92 ? 33.462 10.058 -65.911 1.00 43.62 92 PRO A CA 1
ATOM 685 C C . PRO A 1 92 ? 32.724 8.759 -65.593 1.00 43.62 92 PRO A C 1
ATOM 687 O O . PRO A 1 92 ? 31.544 8.605 -65.917 1.00 43.62 92 PRO A O 1
ATOM 690 N N . GLY A 1 93 ? 33.468 7.782 -65.073 1.00 40.41 93 GLY A N 1
ATOM 691 C CA . GLY A 1 93 ? 32.920 6.504 -64.663 1.00 40.41 93 GLY A CA 1
ATOM 692 C C . GLY A 1 93 ? 31.771 6.780 -63.712 1.00 40.41 93 GLY A C 1
ATOM 693 O O . GLY A 1 93 ? 31.958 7.446 -62.694 1.00 40.41 93 GLY A O 1
ATOM 694 N N . ALA A 1 94 ? 30.582 6.303 -64.075 1.00 41.41 94 ALA A N 1
ATOM 695 C CA . ALA A 1 94 ? 29.481 6.203 -63.145 1.00 41.41 94 ALA A CA 1
ATOM 696 C C . ALA A 1 94 ? 30.025 5.487 -61.909 1.00 41.41 94 ALA A C 1
ATOM 698 O O . ALA A 1 94 ? 30.416 4.320 -61.973 1.00 41.41 94 ALA A O 1
ATOM 699 N N . SER A 1 95 ? 30.119 6.215 -60.803 1.00 41.25 95 SER A N 1
ATOM 700 C CA . SER A 1 95 ? 30.355 5.645 -59.494 1.00 41.25 95 SER A CA 1
ATOM 701 C C . SER A 1 95 ? 29.146 4.773 -59.184 1.00 41.25 95 SER A C 1
ATOM 703 O O . SER A 1 95 ? 28.165 5.223 -58.595 1.00 41.25 95 SER A O 1
ATOM 705 N N . THR A 1 96 ? 29.185 3.519 -59.628 1.00 45.50 96 THR A N 1
ATOM 706 C CA . THR A 1 96 ? 28.390 2.455 -59.034 1.00 45.50 96 THR A CA 1
ATOM 707 C C . THR A 1 96 ? 28.823 2.426 -57.579 1.00 45.50 96 THR A C 1
ATOM 709 O O . THR A 1 96 ? 29.859 1.855 -57.244 1.00 45.50 96 THR A O 1
ATOM 712 N N . HIS A 1 97 ? 28.081 3.126 -56.717 1.00 47.84 97 HIS A N 1
ATOM 713 C CA . HIS A 1 97 ? 28.116 2.870 -55.291 1.00 47.84 97 HIS A CA 1
ATOM 714 C C . HIS A 1 97 ? 27.839 1.379 -55.161 1.00 47.84 97 HIS A C 1
ATOM 716 O O . HIS A 1 97 ? 26.711 0.935 -55.377 1.00 47.84 97 HIS A O 1
ATOM 722 N N . ALA A 1 98 ? 28.893 0.597 -54.928 1.00 47.47 98 ALA A N 1
ATOM 723 C CA . ALA A 1 98 ? 28.761 -0.797 -54.577 1.00 47.47 98 ALA A CA 1
ATOM 724 C C . ALA A 1 98 ? 27.863 -0.806 -53.343 1.00 47.47 98 ALA A C 1
ATOM 726 O O . ALA A 1 98 ? 28.275 -0.370 -52.267 1.00 47.47 98 ALA A O 1
ATOM 727 N N . ALA A 1 99 ? 26.600 -1.189 -53.531 1.00 50.62 99 ALA A N 1
ATOM 728 C CA . ALA A 1 99 ? 25.690 -1.416 -52.433 1.00 50.62 99 ALA A CA 1
ATOM 729 C C . ALA A 1 99 ? 26.350 -2.507 -51.600 1.00 50.62 99 ALA A C 1
ATOM 731 O O . ALA A 1 99 ? 26.394 -3.659 -52.024 1.00 50.62 99 ALA A O 1
ATOM 732 N N . ILE A 1 100 ? 26.951 -2.124 -50.472 1.00 51.34 100 ILE A N 1
ATOM 733 C CA . ILE A 1 100 ? 27.454 -3.072 -49.486 1.00 51.34 100 ILE A CA 1
ATOM 734 C C . ILE A 1 100 ? 26.227 -3.908 -49.121 1.00 51.34 100 ILE A C 1
ATOM 736 O O . ILE A 1 100 ? 25.276 -3.336 -48.576 1.00 51.34 100 ILE A O 1
ATOM 740 N N . PRO A 1 101 ? 26.171 -5.209 -49.459 1.00 51.44 101 PRO A N 1
ATOM 741 C CA . PRO A 1 101 ? 25.064 -6.026 -49.013 1.00 51.44 101 PRO A CA 1
ATOM 742 C C . PRO A 1 101 ? 25.151 -6.037 -47.491 1.00 51.44 101 PRO A C 1
ATOM 744 O O . PRO A 1 101 ? 26.077 -6.620 -46.926 1.00 51.44 101 PRO A O 1
ATOM 747 N N . LEU A 1 102 ? 24.232 -5.328 -46.821 1.00 51.12 102 LEU A N 1
ATOM 748 C CA . LEU A 1 102 ? 24.098 -5.455 -45.378 1.00 51.12 102 LEU A CA 1
ATOM 749 C C . LEU A 1 102 ? 23.886 -6.948 -45.119 1.00 51.12 102 LEU A C 1
ATOM 751 O O . LEU A 1 102 ? 22.942 -7.517 -45.680 1.00 51.12 102 LEU A O 1
ATOM 755 N N . PRO A 1 103 ? 24.741 -7.605 -44.320 1.00 51.41 103 PRO A N 1
ATOM 756 C CA . PRO A 1 103 ? 24.483 -8.979 -43.949 1.00 51.41 103 PRO A CA 1
ATOM 757 C C . PRO A 1 103 ? 23.116 -8.986 -43.268 1.00 51.41 103 PRO A C 1
ATOM 759 O O . PRO A 1 103 ? 22.934 -8.320 -42.248 1.00 51.41 103 PRO A O 1
ATOM 762 N N . LEU A 1 104 ? 22.144 -9.699 -43.852 1.00 53.31 104 LEU A N 1
ATOM 763 C CA . LEU A 1 104 ? 20.916 -10.046 -43.148 1.00 53.31 104 LEU A CA 1
ATOM 764 C C . LEU A 1 104 ? 21.357 -10.854 -41.929 1.00 53.31 104 LEU A C 1
ATOM 766 O O . LEU A 1 104 ? 21.631 -12.054 -42.011 1.00 53.31 104 LEU A O 1
ATOM 770 N N . SER A 1 105 ? 21.504 -10.168 -40.802 1.00 60.53 105 SER A N 1
ATOM 771 C CA . SER A 1 105 ? 21.750 -10.774 -39.513 1.00 60.53 105 SER A CA 1
ATOM 772 C C . SER A 1 105 ? 20.610 -11.755 -39.280 1.00 60.53 105 SER A C 1
ATOM 774 O O . SER A 1 105 ? 19.438 -11.375 -39.249 1.00 60.53 105 SER A O 1
ATOM 776 N N . LYS A 1 106 ? 20.952 -13.048 -39.178 1.00 58.88 106 LYS A N 1
ATOM 777 C CA . LYS A 1 106 ? 20.005 -14.084 -38.748 1.00 58.88 106 LYS A CA 1
ATOM 778 C C . LYS A 1 106 ? 19.289 -13.529 -37.517 1.00 58.88 106 LYS A C 1
ATOM 780 O O . LYS A 1 106 ? 20.002 -13.049 -36.630 1.00 58.88 106 LYS A O 1
ATOM 785 N N . PRO A 1 107 ? 17.945 -13.535 -37.451 1.00 56.72 107 PRO A N 1
ATOM 786 C CA . PRO A 1 107 ? 17.256 -13.011 -36.287 1.00 56.72 107 PRO A CA 1
ATOM 787 C C . PRO A 1 107 ? 17.715 -13.841 -35.091 1.00 56.72 107 PRO A C 1
ATOM 789 O O . PRO A 1 107 ? 17.345 -15.004 -34.939 1.00 56.72 107 PRO A O 1
ATOM 792 N N . GLY A 1 108 ? 18.622 -13.267 -34.300 1.00 66.69 108 GLY A N 1
ATOM 793 C CA . GLY A 1 108 ? 19.086 -13.877 -33.071 1.00 66.69 108 GLY A CA 1
ATOM 794 C C . GLY A 1 108 ? 17.885 -14.107 -32.166 1.00 66.69 108 GLY A C 1
ATOM 795 O O . GLY A 1 108 ? 16.883 -13.392 -32.249 1.00 66.69 108 GLY A O 1
ATOM 796 N N . VAL A 1 109 ? 17.983 -15.116 -31.304 1.00 71.19 109 VAL A N 1
ATOM 797 C CA . VAL A 1 109 ? 16.961 -15.385 -30.292 1.00 71.19 109 VAL A CA 1
ATOM 798 C C . VAL A 1 109 ? 16.630 -14.071 -29.566 1.00 71.19 109 VAL A C 1
ATOM 800 O O . VAL A 1 109 ? 17.551 -13.408 -29.076 1.00 71.19 109 VAL A O 1
ATOM 803 N N . PRO A 1 110 ? 15.350 -13.653 -29.500 1.00 83.50 110 PRO A N 1
ATOM 804 C CA . PRO A 1 110 ? 14.971 -12.379 -28.905 1.00 83.50 110 PRO A CA 1
ATOM 805 C C . PRO A 1 110 ? 15.013 -12.494 -27.377 1.00 83.50 110 PRO A C 1
ATOM 807 O O . PRO A 1 110 ? 13.980 -12.517 -26.715 1.00 83.50 110 PRO A O 1
ATOM 810 N N . TRP A 1 111 ? 16.212 -12.570 -26.797 1.00 81.69 111 TRP A N 1
ATOM 811 C CA . TRP A 1 111 ? 16.435 -12.805 -25.367 1.00 81.69 111 TRP A CA 1
ATOM 812 C C . TRP A 1 111 ? 15.641 -11.864 -24.463 1.00 81.69 111 TRP A C 1
ATOM 814 O O . TRP A 1 111 ? 15.068 -12.309 -23.476 1.00 81.69 111 TRP A O 1
ATOM 824 N N . ALA A 1 112 ? 15.520 -10.585 -24.824 1.00 81.12 112 ALA A N 1
ATOM 825 C CA . ALA A 1 112 ? 14.714 -9.639 -24.053 1.00 81.12 112 ALA A CA 1
ATOM 826 C C . ALA A 1 112 ? 13.214 -10.009 -24.011 1.00 81.12 112 ALA A C 1
ATOM 828 O O . ALA A 1 112 ? 12.558 -9.754 -23.008 1.00 81.12 112 ALA A O 1
ATOM 829 N N . LEU A 1 113 ? 12.681 -10.671 -25.041 1.00 83.00 113 LEU A N 1
ATOM 830 C CA . LEU A 1 113 ? 11.291 -11.126 -25.092 1.00 83.00 113 LEU A CA 1
ATOM 831 C C . LEU A 1 113 ? 11.135 -12.332 -24.181 1.00 83.00 113 LEU A C 1
ATOM 833 O O . LEU A 1 113 ? 10.187 -12.397 -23.412 1.00 83.00 113 LEU A O 1
ATOM 837 N N . ILE A 1 114 ? 12.099 -13.252 -24.225 1.00 87.19 114 ILE A N 1
ATOM 838 C CA . ILE A 1 114 ? 12.137 -14.416 -23.337 1.00 87.19 114 ILE A CA 1
ATOM 839 C C . ILE A 1 114 ? 12.206 -13.966 -21.875 1.00 87.19 114 ILE A C 1
ATOM 841 O O . ILE A 1 114 ? 11.451 -14.471 -21.052 1.00 87.19 114 ILE A O 1
ATOM 845 N N . LEU A 1 115 ? 13.049 -12.983 -21.549 1.00 88.06 115 LEU A N 1
ATOM 846 C CA . LEU A 1 115 ? 13.161 -12.439 -20.193 1.00 88.06 115 LEU A CA 1
ATOM 847 C C . LEU A 1 115 ? 11.880 -11.727 -19.739 1.00 88.06 115 LEU A C 1
ATOM 849 O O . LEU A 1 115 ? 11.483 -11.887 -18.588 1.00 88.06 115 LEU A O 1
ATOM 853 N N . LEU A 1 116 ? 11.216 -10.977 -20.625 1.00 86.75 116 LEU A N 1
ATOM 854 C CA . LEU A 1 116 ? 9.929 -10.331 -20.333 1.00 86.75 116 LEU A CA 1
ATOM 855 C C . LEU A 1 116 ? 8.796 -11.349 -20.147 1.00 86.75 116 LEU A C 1
ATOM 857 O O . LEU A 1 116 ? 7.994 -11.224 -19.227 1.00 86.75 116 LEU A O 1
ATOM 861 N N . LEU A 1 117 ? 8.727 -12.380 -20.991 1.00 89.31 117 LEU A N 1
ATOM 862 C CA . LEU A 1 117 ? 7.746 -13.458 -20.848 1.00 89.31 117 LEU A CA 1
ATOM 863 C C . LEU A 1 117 ? 8.017 -14.290 -19.591 1.00 89.31 117 LEU A C 1
ATOM 865 O O . LEU A 1 117 ? 7.082 -14.650 -18.879 1.00 89.31 117 LEU A O 1
ATOM 869 N N . GLY A 1 118 ? 9.289 -14.542 -19.279 1.00 90.12 118 GLY A N 1
ATOM 870 C CA . GLY A 1 118 ? 9.715 -15.201 -18.049 1.00 90.12 118 GLY A CA 1
ATOM 871 C C . GLY A 1 118 ? 9.335 -14.402 -16.802 1.00 90.12 118 GLY A C 1
ATOM 872 O O . GLY A 1 118 ? 8.760 -14.966 -15.871 1.00 90.12 118 GLY A O 1
ATOM 873 N N . SER A 1 119 ? 9.570 -13.084 -16.789 1.00 88.62 119 SER A N 1
ATOM 874 C CA . SER A 1 119 ? 9.174 -12.218 -15.669 1.00 88.62 119 SER A CA 1
ATOM 875 C C . SER A 1 119 ? 7.652 -12.109 -15.533 1.00 88.62 119 SER A C 1
ATOM 877 O O . SER A 1 119 ? 7.133 -12.134 -14.413 1.00 88.62 119 SER A O 1
ATOM 879 N N . ALA A 1 120 ? 6.916 -12.074 -16.648 1.00 90.44 120 ALA A N 1
ATOM 880 C CA . ALA A 1 120 ? 5.457 -12.121 -16.654 1.00 90.44 120 ALA A CA 1
ATOM 881 C C . ALA A 1 120 ? 4.929 -13.444 -16.081 1.00 90.44 120 ALA A C 1
ATOM 883 O O . ALA A 1 120 ? 4.099 -13.429 -15.170 1.00 90.44 120 ALA A O 1
ATOM 884 N N . GLY A 1 121 ? 5.458 -14.582 -16.541 1.00 90.62 121 GLY A N 1
ATOM 885 C CA . GLY A 1 121 ? 5.115 -15.907 -16.022 1.00 90.62 121 GLY A CA 1
ATOM 886 C C . GLY A 1 121 ? 5.406 -16.031 -14.526 1.00 90.62 121 GLY A C 1
ATOM 887 O O . GLY A 1 121 ? 4.540 -16.451 -13.758 1.00 90.62 121 GLY A O 1
ATOM 888 N N . TRP A 1 122 ? 6.577 -15.570 -14.083 1.00 88.31 122 TRP A N 1
ATOM 889 C CA . TRP A 1 122 ? 6.942 -15.537 -12.666 1.00 88.31 122 TRP A CA 1
ATOM 890 C C . TRP A 1 122 ? 5.992 -14.670 -11.831 1.00 88.31 122 TRP A C 1
ATOM 892 O O . TRP A 1 122 ? 5.576 -15.066 -10.742 1.00 88.31 122 TRP A O 1
ATOM 902 N N . THR A 1 123 ? 5.594 -13.509 -12.355 1.00 84.12 123 THR A N 1
ATOM 903 C CA . THR A 1 123 ? 4.635 -12.606 -11.703 1.00 84.12 123 THR A CA 1
ATOM 904 C C . THR A 1 123 ? 3.278 -13.283 -11.517 1.00 84.12 123 THR A C 1
ATOM 906 O O . THR A 1 123 ? 2.716 -13.237 -10.421 1.00 84.12 123 THR A O 1
ATOM 909 N N . VAL A 1 124 ? 2.779 -13.969 -12.550 1.00 89.31 124 VAL A N 1
ATOM 910 C CA . VAL A 1 124 ? 1.527 -14.739 -12.488 1.00 89.31 124 VAL A CA 1
ATOM 911 C C . VAL A 1 124 ? 1.621 -15.859 -11.456 1.00 89.31 124 VAL A C 1
ATOM 913 O O . VAL A 1 124 ? 0.735 -15.971 -10.611 1.00 89.31 124 VAL A O 1
ATOM 916 N N . VAL A 1 125 ? 2.700 -16.648 -11.466 1.00 87.31 125 VAL A N 1
ATOM 917 C CA . VAL A 1 125 ? 2.912 -17.727 -10.486 1.00 87.31 125 VAL A CA 1
ATOM 918 C C . VAL A 1 125 ? 2.936 -17.167 -9.067 1.00 87.31 125 VAL A C 1
ATOM 920 O O . VAL A 1 125 ? 2.221 -17.663 -8.201 1.00 87.31 125 VAL A O 1
ATOM 923 N N . ARG A 1 126 ? 3.694 -16.096 -8.824 1.00 83.81 126 ARG A N 1
ATOM 924 C CA . ARG A 1 126 ? 3.807 -15.471 -7.503 1.00 83.81 126 ARG A CA 1
ATOM 925 C C . ARG A 1 126 ? 2.458 -14.977 -6.979 1.00 83.81 126 ARG A C 1
ATOM 927 O O . ARG A 1 126 ? 2.117 -15.266 -5.834 1.00 83.81 126 ARG A O 1
ATOM 934 N N . TYR A 1 127 ? 1.695 -14.238 -7.785 1.00 80.06 127 TYR A N 1
ATOM 935 C CA . TYR A 1 127 ? 0.378 -13.752 -7.364 1.00 80.06 127 TYR A CA 1
ATOM 936 C C . TYR A 1 127 ? -0.653 -14.881 -7.266 1.00 80.06 127 TYR A C 1
ATOM 938 O O . TYR A 1 127 ? -1.488 -14.847 -6.367 1.00 80.06 127 TYR A O 1
ATOM 946 N N . GLY A 1 128 ? -0.569 -15.905 -8.117 1.00 77.75 128 GLY A N 1
ATOM 947 C CA . GLY A 1 128 ? -1.409 -17.100 -8.035 1.00 77.75 128 GLY A CA 1
ATOM 948 C C . GLY A 1 128 ? -1.159 -17.907 -6.760 1.00 77.75 128 GLY A C 1
ATOM 949 O O . GLY A 1 128 ? -2.109 -18.302 -6.085 1.00 77.75 128 GLY A O 1
ATOM 950 N N . LEU A 1 129 ? 0.108 -18.092 -6.378 1.00 77.75 129 LEU A N 1
ATOM 951 C CA . LEU A 1 129 ? 0.488 -18.698 -5.102 1.00 77.75 129 LEU A CA 1
ATOM 952 C C . LEU A 1 129 ? -0.003 -17.843 -3.932 1.00 77.75 129 LEU A C 1
ATOM 954 O O . LEU A 1 129 ? -0.679 -18.366 -3.050 1.00 77.75 129 LEU A O 1
ATOM 958 N N . ALA A 1 130 ? 0.252 -16.531 -3.951 1.00 76.50 130 ALA A N 1
ATOM 959 C CA . ALA A 1 130 ? -0.236 -15.622 -2.915 1.00 76.50 130 ALA A CA 1
ATOM 960 C C . ALA A 1 130 ? -1.763 -15.710 -2.757 1.00 76.50 130 ALA A C 1
ATOM 962 O O . ALA A 1 130 ? -2.250 -15.868 -1.643 1.00 76.50 130 ALA A O 1
ATOM 963 N N . TRP A 1 131 ? -2.510 -15.701 -3.865 1.00 77.56 131 TRP A N 1
ATOM 964 C CA . TRP A 1 131 ? -3.965 -15.849 -3.873 1.00 77.56 131 TRP A CA 1
ATOM 965 C C . TRP A 1 131 ? -4.425 -17.194 -3.303 1.00 77.56 131 TRP A C 1
ATOM 967 O O . TRP A 1 131 ? -5.384 -17.245 -2.537 1.00 77.56 131 TRP A O 1
ATOM 977 N N . ARG A 1 132 ? -3.731 -18.288 -3.635 1.00 74.88 132 ARG A N 1
ATOM 978 C CA . ARG A 1 132 ? -4.030 -19.630 -3.114 1.00 74.88 132 ARG A CA 1
ATOM 979 C C . ARG A 1 132 ? -3.769 -19.747 -1.609 1.00 74.88 132 ARG A C 1
ATOM 981 O O . ARG A 1 132 ? -4.458 -20.518 -0.947 1.00 74.88 132 ARG A O 1
ATOM 988 N N . HIS A 1 133 ? -2.796 -19.005 -1.085 1.00 74.81 133 HIS A N 1
ATOM 989 C CA . HIS A 1 133 ? -2.484 -18.958 0.344 1.00 74.81 133 HIS A CA 1
ATOM 990 C C . HIS A 1 133 ? -3.379 -17.999 1.137 1.00 74.81 133 HIS A C 1
ATOM 992 O O . HIS A 1 133 ? -3.352 -18.040 2.366 1.00 74.81 133 HIS A O 1
ATOM 998 N N . LEU A 1 134 ? -4.195 -17.167 0.478 1.00 75.56 134 LEU A N 1
ATOM 999 C CA . LEU A 1 134 ? -5.203 -16.389 1.188 1.00 75.56 134 LEU A CA 1
ATOM 1000 C C . LEU A 1 134 ? -6.247 -17.345 1.781 1.00 75.56 134 LEU A C 1
ATOM 1002 O O . LEU A 1 134 ? -6.819 -18.160 1.050 1.00 75.56 134 LEU A O 1
ATOM 1006 N N . PRO A 1 135 ? -6.576 -17.226 3.077 1.00 77.06 135 PRO A N 1
ATOM 1007 C CA . PRO A 1 135 ? -7.501 -18.135 3.740 1.00 77.06 135 PRO A CA 1
ATOM 1008 C C . PRO A 1 135 ? -8.964 -17.818 3.396 1.00 77.06 135 PRO A C 1
ATOM 1010 O O . PRO A 1 135 ? -9.848 -17.981 4.221 1.00 77.06 135 PRO A O 1
ATOM 1013 N N . LEU A 1 136 ? -9.262 -17.385 2.167 1.00 77.81 136 LEU A N 1
ATOM 1014 C CA . LEU A 1 136 ? -10.610 -17.011 1.726 1.00 77.81 136 LEU A CA 1
ATOM 1015 C C . LEU A 1 136 ? -11.625 -18.149 1.848 1.00 77.81 136 LEU A C 1
ATOM 1017 O O . LEU A 1 136 ? -12.808 -17.894 2.025 1.00 77.81 136 LEU A O 1
ATOM 1021 N N . ARG A 1 137 ? -11.164 -19.400 1.745 1.00 79.12 137 ARG A N 1
ATOM 1022 C CA . ARG A 1 137 ? -12.018 -20.587 1.897 1.00 79.12 137 ARG A CA 1
ATOM 1023 C C . ARG A 1 137 ? -12.358 -20.899 3.352 1.00 79.12 137 ARG A C 1
ATOM 1025 O O . ARG A 1 137 ? -13.401 -21.487 3.605 1.00 79.12 137 ARG A O 1
ATOM 1032 N N . SER A 1 138 ? -11.471 -20.559 4.284 1.00 82.69 138 SER A N 1
ATOM 1033 C CA . SER A 1 138 ? -11.681 -20.759 5.721 1.00 82.69 138 SER A CA 1
ATOM 1034 C C . SER A 1 138 ? -12.179 -19.497 6.423 1.00 82.69 138 SER A C 1
ATOM 1036 O O . SER A 1 138 ? -12.655 -19.590 7.552 1.00 82.69 138 SER A O 1
ATOM 1038 N N . ALA A 1 139 ? -12.097 -18.341 5.762 1.00 85.75 139 ALA A N 1
ATOM 1039 C CA . ALA A 1 139 ? -12.602 -17.079 6.260 1.00 85.75 139 ALA A CA 1
ATOM 1040 C C . ALA A 1 139 ? -14.132 -17.101 6.323 1.00 85.75 139 ALA A C 1
ATOM 1042 O O . ALA A 1 139 ? -14.806 -17.484 5.364 1.00 85.75 139 ALA A O 1
ATOM 1043 N N . ARG A 1 140 ? -14.679 -16.666 7.454 1.00 89.19 140 ARG A N 1
ATOM 1044 C CA . ARG A 1 140 ? -16.121 -16.589 7.698 1.00 89.19 140 ARG A CA 1
ATOM 1045 C C . ARG A 1 140 ? -16.531 -15.141 7.941 1.00 89.19 140 ARG A C 1
ATOM 1047 O O . ARG A 1 140 ? -15.707 -14.376 8.441 1.00 89.19 140 ARG A O 1
ATOM 1054 N N . PRO A 1 141 ? -17.760 -14.736 7.582 1.00 89.50 141 PRO A N 1
ATOM 1055 C CA . PRO A 1 141 ? -18.317 -13.475 8.059 1.00 89.50 141 PRO A CA 1
ATOM 1056 C C . PRO A 1 141 ? -18.179 -13.381 9.578 1.00 89.50 141 PRO A C 1
ATOM 1058 O O . PRO A 1 141 ? -18.382 -14.371 10.275 1.00 89.50 141 PRO A O 1
ATOM 1061 N N . SER A 1 142 ? -17.774 -12.214 10.073 1.00 87.88 142 SER A N 1
ATOM 1062 C CA . SER A 1 142 ? -17.740 -11.983 11.513 1.00 87.88 142 SER A CA 1
ATOM 1063 C C . SER A 1 142 ? -19.154 -11.741 12.024 1.00 87.88 142 SER A C 1
ATOM 1065 O O . SER A 1 142 ? -19.776 -10.744 11.651 1.00 87.88 142 SER A O 1
ATOM 1067 N N . ASP A 1 143 ? -19.632 -12.625 12.894 1.00 85.06 143 ASP A N 1
ATOM 1068 C CA . ASP A 1 143 ? -20.912 -12.467 13.592 1.00 85.06 143 ASP A CA 1
ATOM 1069 C C . ASP A 1 143 ? -20.769 -11.651 14.891 1.00 85.06 143 ASP A C 1
ATOM 1071 O O . ASP A 1 143 ? -21.749 -11.442 15.601 1.00 85.06 143 ASP A O 1
ATOM 1075 N N . ASP A 1 144 ? -19.561 -11.163 15.209 1.00 88.06 144 ASP A N 1
ATOM 1076 C CA . ASP A 1 144 ? -19.298 -10.359 16.403 1.00 88.06 144 ASP A CA 1
ATOM 1077 C C . ASP A 1 144 ? -20.003 -8.986 16.311 1.00 88.06 144 ASP A C 1
ATOM 1079 O O . ASP A 1 144 ? -19.601 -8.122 15.513 1.00 88.06 144 ASP A O 1
ATOM 1083 N N . PRO A 1 145 ? -21.017 -8.721 17.163 1.00 87.88 145 PRO A N 1
ATOM 1084 C CA . PRO A 1 145 ? -21.755 -7.463 17.143 1.00 87.88 145 PRO A CA 1
ATOM 1085 C C . PRO A 1 145 ? -20.885 -6.245 17.460 1.00 87.88 145 PRO A C 1
ATOM 1087 O O . PRO A 1 145 ? -21.244 -5.126 17.092 1.00 87.88 145 PRO A O 1
ATOM 1090 N N . ALA A 1 146 ? -19.776 -6.409 18.184 1.00 87.56 146 ALA A N 1
ATOM 1091 C CA . ALA A 1 146 ? -18.857 -5.316 18.472 1.00 87.56 146 ALA A CA 1
ATOM 1092 C C . ALA A 1 146 ? -18.064 -4.904 17.231 1.00 87.56 146 ALA A C 1
ATOM 1094 O O . ALA A 1 146 ? -17.991 -3.714 16.931 1.00 87.56 146 ALA A O 1
ATOM 1095 N N . LEU A 1 147 ? -17.532 -5.869 16.480 1.00 89.19 147 LEU A N 1
ATOM 1096 C CA . LEU A 1 147 ? -16.834 -5.610 15.219 1.00 89.19 147 LEU A CA 1
ATOM 1097 C C . LEU A 1 147 ? -17.755 -4.984 14.169 1.00 89.19 147 LEU A C 1
ATOM 1099 O O . LEU A 1 147 ? -17.346 -4.052 13.479 1.00 89.19 147 LEU A O 1
ATOM 1103 N N . GLN A 1 148 ? -19.003 -5.447 14.078 1.00 90.56 148 GLN A N 1
ATOM 1104 C CA . GLN A 1 148 ? -19.985 -4.861 13.161 1.00 90.56 148 GLN A CA 1
ATOM 1105 C C . GLN A 1 148 ? -20.340 -3.417 13.541 1.00 90.56 148 GLN A C 1
ATOM 1107 O O . GLN A 1 148 ? -20.424 -2.556 12.665 1.00 90.56 148 GLN A O 1
ATOM 1112 N N . ARG A 1 149 ? -20.477 -3.118 14.842 1.00 90.81 149 ARG A N 1
ATOM 1113 C CA . ARG A 1 149 ? -20.663 -1.740 15.327 1.00 90.81 149 ARG A CA 1
ATOM 1114 C C . ARG A 1 149 ? -19.467 -0.854 14.996 1.00 90.81 149 ARG A C 1
ATOM 1116 O O . ARG A 1 149 ? -19.662 0.222 14.445 1.00 90.81 149 ARG A O 1
ATOM 1123 N N . ILE A 1 150 ? -18.248 -1.333 15.248 1.00 91.56 150 ILE A N 1
ATOM 1124 C CA . ILE A 1 150 ? -17.010 -0.619 14.905 1.00 91.56 150 ILE A CA 1
ATOM 1125 C C . ILE A 1 150 ? -16.959 -0.315 13.404 1.00 91.56 150 ILE A C 1
ATOM 1127 O O . ILE A 1 150 ? -16.712 0.824 13.016 1.00 91.56 150 ILE A O 1
ATOM 1131 N N . LEU A 1 151 ? -17.230 -1.305 12.549 1.00 91.94 151 LEU A N 1
ATOM 1132 C CA . LEU A 1 151 ? -17.258 -1.094 11.103 1.00 91.94 151 LEU A CA 1
ATOM 1133 C C . LEU A 1 151 ? -18.315 -0.055 10.708 1.00 91.94 151 LEU A C 1
ATOM 1135 O O . LEU A 1 151 ? -18.038 0.805 9.874 1.00 91.94 151 LEU A O 1
ATOM 1139 N N . GLY A 1 152 ? -19.503 -0.111 11.316 1.00 90.81 152 GLY A N 1
ATOM 1140 C CA . GLY A 1 152 ? -20.556 0.884 11.119 1.00 90.81 152 GLY A CA 1
ATOM 1141 C C . GLY A 1 152 ? -20.109 2.295 11.509 1.00 90.81 152 GLY A C 1
ATOM 1142 O O . GLY A 1 152 ? -20.313 3.236 10.746 1.00 90.81 152 GLY A O 1
ATOM 1143 N N . ASP A 1 153 ? -19.443 2.443 12.653 1.00 90.38 153 ASP A N 1
ATOM 1144 C CA . ASP A 1 153 ? -18.927 3.721 13.151 1.00 90.38 153 ASP A CA 1
ATOM 1145 C C . ASP A 1 153 ? -17.859 4.317 12.231 1.00 90.38 153 ASP A C 1
ATOM 1147 O O . ASP A 1 153 ? -17.915 5.500 11.887 1.00 90.38 153 ASP A O 1
ATOM 1151 N N . VAL A 1 154 ? -16.928 3.489 11.762 1.00 91.06 154 VAL A N 1
ATOM 1152 C CA . VAL A 1 154 ? -15.904 3.888 10.790 1.00 91.06 154 VAL A CA 1
ATOM 1153 C C . VAL A 1 154 ? -16.548 4.272 9.454 1.00 91.06 154 VAL A C 1
ATOM 1155 O O . VAL A 1 154 ? -16.229 5.317 8.886 1.00 91.06 154 VAL A O 1
ATOM 1158 N N . ALA A 1 155 ? -17.516 3.487 8.973 1.00 91.44 155 ALA A N 1
ATOM 1159 C CA . ALA A 1 155 ? -18.196 3.737 7.704 1.00 91.44 155 ALA A CA 1
ATOM 1160 C C . ALA A 1 155 ? -19.006 5.045 7.690 1.00 91.44 155 ALA A C 1
ATOM 1162 O O . ALA A 1 155 ? -19.185 5.626 6.618 1.00 91.44 155 ALA A O 1
ATOM 1163 N N . ARG A 1 156 ? -19.447 5.555 8.854 1.00 89.62 156 ARG A N 1
ATOM 1164 C CA . ARG A 1 156 ? -20.109 6.870 8.961 1.00 89.62 156 ARG A CA 1
ATOM 1165 C C . ARG A 1 156 ? -19.210 8.033 8.538 1.00 89.62 156 ARG A C 1
ATOM 1167 O O . ARG A 1 156 ? -19.726 9.034 8.052 1.00 89.62 156 ARG A O 1
ATOM 1174 N N . HIS A 1 157 ? -17.892 7.902 8.687 1.00 88.62 157 HIS A N 1
ATOM 1175 C CA . HIS A 1 157 ? -16.941 8.963 8.344 1.00 88.62 157 HIS A CA 1
ATOM 1176 C C . HIS A 1 157 ? -16.655 9.035 6.839 1.00 88.62 157 HIS A C 1
ATOM 1178 O O . HIS A 1 157 ? -16.397 10.113 6.308 1.00 88.62 157 HIS A O 1
ATOM 1184 N N . ALA A 1 158 ? -16.712 7.900 6.136 1.00 89.19 158 ALA A N 1
ATOM 1185 C CA . ALA A 1 158 ? -16.599 7.843 4.682 1.00 89.19 158 ALA A CA 1
ATOM 1186 C C . ALA A 1 158 ? -17.286 6.572 4.149 1.00 89.19 158 ALA A C 1
ATOM 1188 O O . ALA A 1 158 ? -16.705 5.488 4.230 1.00 89.19 158 ALA A O 1
ATOM 1189 N N . PRO A 1 159 ? -18.506 6.654 3.596 1.00 89.00 159 PRO A N 1
ATOM 1190 C CA . PRO A 1 159 ? -19.279 5.466 3.258 1.00 89.00 159 PRO A CA 1
ATOM 1191 C C . PRO A 1 159 ? -18.717 4.723 2.038 1.00 89.00 159 PRO A C 1
ATOM 1193 O O . PRO A 1 159 ? -18.580 5.276 0.946 1.00 89.00 159 PRO A O 1
ATOM 1196 N N . LEU A 1 160 ? -18.465 3.424 2.204 1.00 89.62 160 LEU A N 1
ATOM 1197 C CA . LEU A 1 160 ? -18.183 2.476 1.129 1.00 89.62 160 LEU A CA 1
ATOM 1198 C C . LEU A 1 160 ? -19.330 1.476 1.014 1.00 89.62 160 LEU A C 1
ATOM 1200 O O . LEU A 1 160 ? -19.838 0.954 2.004 1.00 89.62 160 LEU A O 1
ATOM 1204 N N . ARG A 1 161 ? -19.716 1.152 -0.222 1.00 84.62 161 ARG A N 1
ATOM 1205 C CA . ARG A 1 161 ? -20.751 0.141 -0.462 1.00 84.62 161 ARG A CA 1
ATOM 1206 C C . ARG A 1 161 ? -20.222 -1.256 -0.123 1.00 84.62 161 ARG A C 1
ATOM 1208 O O . ARG A 1 161 ? -19.133 -1.612 -0.563 1.00 84.62 161 ARG A O 1
ATOM 1215 N N . HIS A 1 162 ? -21.026 -2.050 0.585 1.00 85.31 162 HIS A N 1
ATOM 1216 C CA . HIS A 1 162 ? -20.834 -3.494 0.795 1.00 85.31 162 HIS A CA 1
ATOM 1217 C C . HIS A 1 162 ? -19.512 -3.924 1.455 1.00 85.31 162 HIS A C 1
ATOM 1219 O O . HIS A 1 162 ? -18.987 -4.986 1.118 1.00 85.31 162 HIS A O 1
ATOM 1225 N N . VAL A 1 163 ? -18.955 -3.140 2.384 1.00 91.69 163 VAL A N 1
ATOM 1226 C CA . VAL A 1 163 ? -17.763 -3.585 3.125 1.00 91.69 163 VAL A CA 1
ATOM 1227 C C . VAL A 1 163 ? -18.127 -4.761 4.028 1.00 91.69 163 VAL A C 1
ATOM 1229 O O . VAL A 1 163 ? -19.064 -4.683 4.816 1.00 91.69 163 VAL A O 1
ATOM 1232 N N . ARG A 1 164 ? -17.387 -5.862 3.890 1.00 91.94 164 ARG A N 1
ATOM 1233 C CA . ARG A 1 164 ? -17.553 -7.082 4.681 1.00 91.94 164 ARG A CA 1
ATOM 1234 C C . ARG A 1 164 ? -16.364 -7.268 5.602 1.00 91.94 164 ARG A C 1
ATOM 1236 O O . ARG A 1 164 ? -15.221 -7.166 5.156 1.00 91.94 164 ARG A O 1
ATOM 1243 N N . LEU A 1 165 ? -16.652 -7.618 6.847 1.00 92.25 165 LEU A N 1
ATOM 1244 C CA . LEU A 1 165 ? -15.651 -8.037 7.811 1.00 92.25 165 LEU A CA 1
ATOM 1245 C C . LEU A 1 165 ? -15.648 -9.561 7.885 1.00 92.25 165 LEU A C 1
ATOM 1247 O O . LEU A 1 165 ? -16.669 -10.179 8.194 1.00 92.25 165 LEU A O 1
ATOM 1251 N N . LEU A 1 166 ? -14.510 -10.158 7.551 1.00 91.50 166 LEU A N 1
ATOM 1252 C CA . LEU A 1 166 ? -14.290 -11.594 7.619 1.00 91.50 166 LEU A CA 1
ATOM 1253 C C . LEU A 1 166 ? -13.270 -11.905 8.713 1.00 91.50 166 LEU A C 1
ATOM 1255 O O . LEU A 1 166 ? -12.305 -11.166 8.897 1.00 91.50 166 LEU A O 1
ATOM 1259 N N . GLN A 1 167 ? -13.453 -13.026 9.396 1.00 89.69 167 GLN A N 1
ATOM 1260 C CA . GLN A 1 167 ? -12.473 -13.595 10.310 1.00 89.69 167 GLN A CA 1
ATOM 1261 C C . GLN A 1 167 ? -11.858 -14.847 9.697 1.00 89.69 167 GLN A C 1
ATOM 1263 O O . GLN A 1 167 ? -12.571 -15.707 9.182 1.00 89.69 167 GLN A O 1
ATOM 1268 N N . GLY A 1 168 ? -10.535 -14.959 9.740 1.00 84.56 168 GLY A N 1
ATOM 1269 C CA . GLY A 1 168 ? -9.821 -16.111 9.195 1.00 84.56 168 GLY A CA 1
ATOM 1270 C C . GLY A 1 168 ? -8.364 -16.165 9.651 1.00 84.56 168 GLY A C 1
ATOM 1271 O O . GLY A 1 168 ? -7.855 -15.173 10.166 1.00 84.56 168 GLY A O 1
ATOM 1272 N N . PRO A 1 169 ? -7.678 -17.307 9.478 1.00 80.62 169 PRO A N 1
ATOM 1273 C CA . PRO A 1 169 ? -6.316 -17.515 9.970 1.00 80.62 169 PRO A CA 1
ATOM 1274 C C . PRO A 1 169 ? -5.290 -16.709 9.155 1.00 80.62 169 PRO A C 1
ATOM 1276 O O . PRO A 1 169 ? -4.636 -17.235 8.256 1.00 80.62 169 PRO A O 1
ATOM 1279 N N . VAL A 1 170 ? -5.174 -15.415 9.456 1.00 77.25 170 VAL A N 1
ATOM 1280 C CA . VAL A 1 170 ? -4.187 -14.492 8.885 1.00 77.25 170 VAL A CA 1
ATOM 1281 C C . VAL A 1 170 ? -3.200 -14.003 9.936 1.00 77.25 170 VAL A C 1
ATOM 1283 O O . VAL A 1 170 ? -3.509 -13.945 11.122 1.00 77.25 170 VAL A O 1
ATOM 1286 N N . ALA A 1 171 ? -2.016 -13.605 9.470 1.00 74.25 171 ALA A N 1
ATOM 1287 C CA . ALA A 1 171 ? -0.937 -13.078 10.301 1.00 74.25 171 ALA A CA 1
ATOM 1288 C C . ALA A 1 171 ? -1.287 -11.788 11.056 1.00 74.25 171 ALA A C 1
ATOM 1290 O O . ALA A 1 171 ? -0.697 -11.488 12.089 1.00 74.25 171 ALA A O 1
ATOM 1291 N N . GLY A 1 172 ? -2.201 -11.006 10.499 1.00 81.25 172 GLY A N 1
ATOM 1292 C CA . GLY A 1 172 ? -2.614 -9.711 11.002 1.00 81.25 172 GLY A CA 1
ATOM 1293 C C . GLY A 1 172 ? -3.840 -9.228 10.234 1.00 81.25 172 GLY A C 1
ATOM 1294 O O . GLY A 1 172 ? -4.217 -9.860 9.240 1.00 81.25 172 GLY A O 1
ATOM 1295 N N . PRO A 1 173 ? -4.478 -8.146 10.701 1.00 84.88 173 PRO A N 1
ATOM 1296 C CA . PRO A 1 173 ? -5.564 -7.505 9.971 1.00 84.88 173 PRO A CA 1
ATOM 1297 C C . PRO A 1 173 ? -5.080 -7.088 8.573 1.00 84.88 173 PRO A C 1
ATOM 1299 O O . PRO A 1 173 ? -3.922 -6.703 8.411 1.00 84.88 173 PRO A O 1
ATOM 1302 N N . CYS A 1 174 ? -5.927 -7.246 7.555 1.00 86.81 174 CYS A N 1
ATOM 1303 C CA . CYS A 1 174 ? -5.613 -6.781 6.207 1.00 86.81 174 CYS A CA 1
ATOM 1304 C C . CYS A 1 174 ? -6.853 -6.452 5.367 1.00 86.81 174 CYS A C 1
ATOM 1306 O O . CYS A 1 174 ? -7.861 -7.167 5.358 1.00 86.81 174 CYS A O 1
ATOM 1308 N N . ALA A 1 175 ? -6.748 -5.385 4.584 1.00 89.44 175 ALA A N 1
ATOM 1309 C CA . ALA A 1 175 ? -7.683 -5.037 3.530 1.00 89.44 175 ALA A CA 1
ATOM 1310 C C . ALA A 1 175 ? -7.449 -5.886 2.270 1.00 89.44 175 ALA A C 1
ATOM 1312 O O . ALA A 1 175 ? -6.340 -5.974 1.737 1.00 89.44 175 ALA A O 1
ATOM 1313 N N . LEU A 1 176 ? -8.519 -6.474 1.737 1.00 84.81 176 LEU A N 1
ATOM 1314 C CA . LEU A 1 176 ? -8.487 -7.303 0.540 1.00 84.81 176 LEU A CA 1
ATOM 1315 C C . LEU A 1 176 ? -9.482 -6.825 -0.520 1.00 84.81 176 LEU A C 1
ATOM 1317 O O . LEU A 1 176 ? -10.684 -6.654 -0.289 1.00 84.81 176 LEU A O 1
ATOM 1321 N N . GLY A 1 177 ? -8.973 -6.684 -1.744 1.00 84.50 177 GLY A N 1
ATOM 1322 C CA . GLY A 1 177 ? -9.771 -6.269 -2.889 1.00 84.50 177 GLY A CA 1
ATOM 1323 C C . GLY A 1 177 ? -10.359 -4.875 -2.680 1.00 84.50 177 GLY A C 1
ATOM 1324 O O . GLY A 1 177 ? -9.633 -3.924 -2.408 1.00 84.50 177 GLY A O 1
ATOM 1325 N N . ARG A 1 178 ? -11.678 -4.749 -2.864 1.00 85.62 178 ARG A N 1
ATOM 1326 C CA . ARG A 1 178 ? -12.387 -3.458 -2.807 1.00 85.62 178 ARG A CA 1
ATOM 1327 C C . ARG A 1 178 ? -13.285 -3.286 -1.584 1.00 85.62 178 ARG A C 1
ATOM 1329 O O . ARG A 1 178 ? -13.648 -2.161 -1.267 1.00 85.62 178 ARG A O 1
ATOM 1336 N N . HIS A 1 179 ? -13.687 -4.386 -0.950 1.00 91.56 179 HIS A N 1
ATOM 1337 C CA . HIS A 1 179 ? -14.826 -4.398 -0.026 1.00 91.56 179 HIS A CA 1
ATOM 1338 C C . HIS A 1 179 ? -14.666 -5.424 1.101 1.00 91.56 179 HIS A C 1
ATOM 1340 O O . HIS A 1 179 ? -15.657 -5.916 1.633 1.00 91.56 179 HIS A O 1
ATOM 1346 N N . THR A 1 180 ? -13.453 -5.871 1.418 1.00 91.38 180 THR A N 1
ATOM 1347 C CA . THR A 1 180 ? -13.262 -6.939 2.407 1.00 91.38 180 THR A CA 1
ATOM 1348 C C . THR A 1 180 ? -12.130 -6.587 3.351 1.00 91.38 180 THR A C 1
ATOM 1350 O O . THR A 1 180 ? -11.034 -6.280 2.902 1.00 91.38 180 THR A O 1
ATOM 1353 N N . ILE A 1 181 ? -12.412 -6.630 4.649 1.00 91.88 181 ILE A N 1
ATOM 1354 C CA . ILE A 1 181 ? -11.424 -6.534 5.723 1.00 91.88 181 ILE A CA 1
ATOM 1355 C C . ILE A 1 181 ? -11.345 -7.917 6.357 1.00 91.88 181 ILE A C 1
ATOM 1357 O O . ILE A 1 181 ? -12.373 -8.481 6.734 1.00 91.88 181 ILE A O 1
ATOM 1361 N N . LEU A 1 182 ? -10.144 -8.477 6.431 1.00 87.94 182 LEU A N 1
ATOM 1362 C CA . LEU A 1 182 ? -9.880 -9.784 7.013 1.00 87.94 182 LEU A CA 1
ATOM 1363 C C . LEU A 1 182 ? -9.145 -9.595 8.338 1.00 87.94 182 LEU A C 1
ATOM 1365 O O . LEU A 1 182 ? -8.143 -8.889 8.393 1.00 87.94 182 LEU A O 1
ATOM 1369 N N . ILE A 1 183 ? -9.655 -10.204 9.403 1.00 88.62 183 ILE A N 1
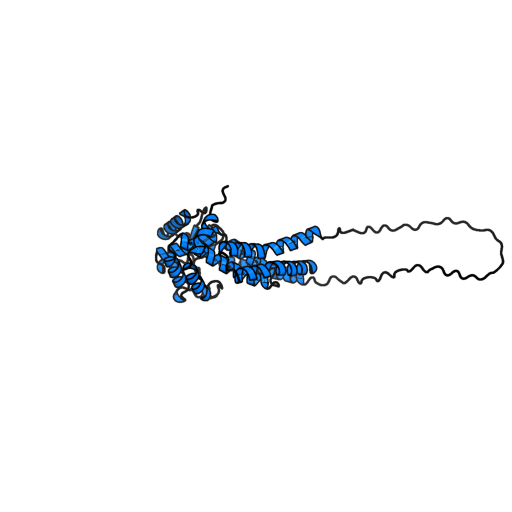ATOM 1370 C CA . ILE A 1 183 ? -9.142 -10.036 10.765 1.00 88.62 183 ILE A CA 1
ATOM 1371 C C . ILE A 1 183 ? -8.791 -11.413 11.357 1.00 88.62 183 ILE A C 1
ATOM 1373 O O . ILE A 1 183 ? -9.572 -12.356 11.196 1.00 88.62 183 ILE A O 1
ATOM 1377 N N . PRO A 1 184 ? -7.644 -11.568 12.046 1.00 86.06 184 PRO A N 1
ATOM 1378 C CA . PRO A 1 184 ? -7.358 -12.774 12.816 1.00 86.06 184 PRO A CA 1
ATOM 1379 C C . PRO A 1 184 ? -8.407 -12.978 13.926 1.00 86.06 184 PRO A C 1
ATOM 1381 O O . PRO A 1 184 ? -8.725 -12.012 14.620 1.00 86.06 184 PRO A O 1
ATOM 1384 N N . PRO A 1 185 ? -8.914 -14.203 14.159 1.00 83.19 185 PRO A N 1
ATOM 1385 C CA . PRO A 1 185 ? -9.897 -14.465 15.213 1.00 83.19 185 PRO A CA 1
ATOM 1386 C C . PRO A 1 185 ? -9.411 -14.031 16.598 1.00 83.19 185 PRO A C 1
ATOM 1388 O O . PRO A 1 185 ? -10.172 -13.461 17.368 1.00 83.19 185 PRO A O 1
ATOM 1391 N N . ASP A 1 186 ? -8.122 -14.223 16.880 1.00 82.75 186 ASP A N 1
ATOM 1392 C CA . ASP A 1 186 ? -7.538 -13.922 18.189 1.00 82.75 186 ASP A CA 1
ATOM 1393 C C . ASP A 1 186 ? -7.358 -12.414 18.427 1.00 82.75 186 ASP A C 1
ATOM 1395 O O . ASP A 1 186 ? -7.174 -11.972 19.561 1.00 82.75 186 ASP A O 1
ATOM 1399 N N . LEU A 1 187 ? -7.445 -11.590 17.375 1.00 81.81 187 LEU A N 1
ATOM 1400 C CA . LEU A 1 187 ? -7.191 -10.153 17.468 1.00 81.81 187 LEU A CA 1
ATOM 1401 C C . LEU A 1 187 ? -8.160 -9.452 18.428 1.00 81.81 187 LEU A C 1
ATOM 1403 O O . LEU A 1 187 ? -7.762 -8.536 19.147 1.00 81.81 187 LEU A O 1
ATOM 1407 N N . THR A 1 188 ? -9.416 -9.900 18.462 1.00 80.62 188 THR A N 1
ATOM 1408 C CA . THR A 1 188 ? -10.457 -9.355 19.346 1.00 80.62 188 THR A CA 1
ATOM 1409 C C . THR A 1 188 ? -10.180 -9.632 20.820 1.00 80.62 188 THR A C 1
ATOM 1411 O O . THR A 1 188 ? -10.640 -8.877 21.669 1.00 80.62 188 THR A O 1
ATOM 1414 N N . ASN A 1 189 ? -9.400 -10.672 21.131 1.00 82.31 189 ASN A N 1
ATOM 1415 C CA . ASN A 1 189 ? -9.043 -11.038 22.503 1.00 82.31 189 ASN A CA 1
ATOM 1416 C C . ASN A 1 189 ? -7.812 -10.272 23.010 1.00 82.31 189 ASN A C 1
ATOM 1418 O O . ASN A 1 189 ? -7.602 -10.156 24.216 1.00 82.31 189 ASN A O 1
ATOM 1422 N N . HIS A 1 190 ? -6.985 -9.755 22.099 1.00 82.12 190 HIS A N 1
ATOM 1423 C CA . HIS A 1 190 ? -5.717 -9.102 22.432 1.00 82.12 190 HIS A CA 1
ATOM 1424 C C . HIS A 1 190 ? -5.773 -7.573 22.402 1.00 82.12 190 HIS A C 1
ATOM 1426 O O . HIS A 1 190 ? -4.856 -6.923 22.911 1.00 82.12 190 HIS A O 1
ATOM 1432 N N . LEU A 1 191 ? -6.822 -6.995 21.814 1.00 83.50 191 LEU A N 1
ATOM 1433 C CA . LEU A 1 191 ? -6.990 -5.552 21.672 1.00 83.50 191 LEU A CA 1
ATOM 1434 C C . LEU A 1 191 ? -8.217 -5.058 22.435 1.00 83.50 191 LEU A C 1
ATOM 1436 O O . LEU A 1 191 ? -9.269 -5.691 22.440 1.00 83.50 191 LEU A O 1
ATOM 1440 N N . THR A 1 192 ? -8.105 -3.875 23.037 1.00 86.44 192 THR A N 1
ATOM 1441 C CA . THR A 1 192 ? -9.276 -3.182 23.590 1.00 86.44 192 THR A CA 1
ATOM 1442 C C . THR A 1 192 ? -10.212 -2.733 22.465 1.00 86.44 192 THR A C 1
ATOM 1444 O O . THR A 1 192 ? -9.782 -2.553 21.324 1.00 86.44 192 THR A O 1
ATOM 1447 N N . HIS A 1 193 ? -11.484 -2.455 22.771 1.00 86.44 193 HIS A N 1
ATOM 1448 C CA . HIS A 1 193 ? -12.433 -1.931 21.775 1.00 86.44 193 HIS A CA 1
ATOM 1449 C C . HIS A 1 193 ? -11.916 -0.690 21.036 1.00 86.44 193 HIS A C 1
ATOM 1451 O O . HIS A 1 193 ? -12.114 -0.553 19.832 1.00 86.44 193 HIS A O 1
ATOM 1457 N N . GLN A 1 194 ? -11.226 0.204 21.744 1.00 85.50 194 GLN A N 1
ATOM 1458 C CA . GLN A 1 194 ? -10.658 1.416 21.159 1.00 85.50 194 GLN A CA 1
ATOM 1459 C C . GLN A 1 194 ? -9.488 1.115 20.213 1.00 85.50 194 GLN A C 1
ATOM 1461 O O . GLN A 1 194 ? -9.380 1.730 19.154 1.00 85.50 194 GLN A O 1
ATOM 1466 N N . GLN A 1 195 ? -8.637 0.149 20.565 1.00 85.88 195 GLN A N 1
ATOM 1467 C CA . GLN A 1 195 ? -7.541 -0.305 19.706 1.00 85.88 195 GLN A CA 1
ATOM 1468 C C . GLN A 1 195 ? -8.070 -1.028 18.467 1.00 85.88 195 GLN A C 1
ATOM 1470 O O . GLN A 1 195 ? -7.597 -0.782 17.362 1.00 85.88 195 GLN A O 1
ATOM 1475 N N . LEU A 1 196 ? -9.088 -1.873 18.634 1.00 88.50 196 LEU A N 1
ATOM 1476 C CA . LEU A 1 196 ? -9.743 -2.569 17.534 1.00 88.50 196 LEU A CA 1
ATOM 1477 C C . LEU A 1 196 ? -10.417 -1.582 16.573 1.00 88.50 196 LEU A C 1
ATOM 1479 O O . LEU A 1 196 ? -10.299 -1.740 15.363 1.00 88.50 196 LEU A O 1
ATOM 1483 N N . ASN A 1 197 ? -11.045 -0.526 17.100 1.00 90.44 197 ASN A N 1
ATOM 1484 C CA . ASN A 1 197 ? -11.593 0.559 16.288 1.00 90.44 197 ASN A CA 1
ATOM 1485 C C . ASN A 1 197 ? -10.505 1.246 15.449 1.00 90.44 197 ASN A C 1
ATOM 1487 O O . ASN A 1 197 ? -10.664 1.402 14.242 1.00 90.44 197 ASN A O 1
ATOM 1491 N N . ALA A 1 198 ? -9.359 1.566 16.055 1.00 88.81 198 ALA A N 1
ATOM 1492 C CA . ALA A 1 198 ? -8.239 2.167 15.336 1.00 88.81 198 ALA A CA 1
ATOM 1493 C C . ALA A 1 198 ? -7.688 1.255 14.220 1.00 88.81 198 ALA A C 1
ATOM 1495 O O . ALA A 1 198 ? -7.411 1.728 13.119 1.00 88.81 198 ALA A O 1
ATOM 1496 N N . VAL A 1 199 ? -7.586 -0.055 14.472 1.00 90.06 199 VAL A N 1
ATOM 1497 C CA . VAL A 1 199 ? -7.159 -1.045 13.469 1.00 90.06 199 VAL A CA 1
ATOM 1498 C C . VAL A 1 199 ? -8.163 -1.154 12.325 1.00 90.06 199 VAL A C 1
ATOM 1500 O O . VAL A 1 199 ? -7.773 -1.090 11.163 1.00 90.06 199 VAL A O 1
ATOM 1503 N N . VAL A 1 200 ? -9.458 -1.281 12.626 1.00 92.06 200 VAL A N 1
ATOM 1504 C CA . VAL A 1 200 ? -10.498 -1.362 11.589 1.00 92.06 200 VAL A CA 1
ATOM 1505 C C . VAL A 1 200 ? -10.541 -0.075 10.768 1.00 92.06 200 VAL A C 1
ATOM 1507 O O . VAL A 1 200 ? -10.670 -0.153 9.549 1.00 92.06 200 VAL A O 1
ATOM 1510 N N . ALA A 1 201 ? -10.372 1.093 11.393 1.00 91.94 201 ALA A N 1
ATOM 1511 C CA . ALA A 1 201 ? -10.268 2.363 10.683 1.00 91.94 201 ALA A CA 1
ATOM 1512 C C . ALA A 1 201 ? -9.062 2.393 9.727 1.00 91.94 201 ALA A C 1
ATOM 1514 O O . ALA A 1 201 ? -9.204 2.803 8.576 1.00 91.94 201 ALA A O 1
ATOM 1515 N N . HIS A 1 202 ? -7.898 1.903 10.157 1.00 93.25 202 HIS A N 1
ATOM 1516 C CA . HIS A 1 202 ? -6.711 1.801 9.304 1.00 93.25 202 HIS A CA 1
ATOM 1517 C C . HIS A 1 202 ? -6.948 0.878 8.094 1.00 93.25 202 HIS A C 1
ATOM 1519 O O . HIS A 1 202 ? -6.744 1.289 6.951 1.00 93.25 202 HIS A O 1
ATOM 1525 N N . GLU A 1 203 ? -7.484 -0.326 8.304 1.00 92.00 203 GLU A N 1
ATOM 1526 C CA . GLU A 1 203 ? -7.792 -1.244 7.196 1.00 92.00 203 GLU A CA 1
ATOM 1527 C C . GLU A 1 203 ? -8.884 -0.706 6.263 1.00 92.00 203 GLU A C 1
ATOM 1529 O O . GLU A 1 203 ? -8.857 -0.901 5.044 1.00 92.00 203 GLU A O 1
ATOM 1534 N N . TYR A 1 204 ? -9.858 0.015 6.811 1.00 93.62 204 TYR A N 1
ATOM 1535 C CA . TYR A 1 204 ? -10.890 0.669 6.020 1.00 93.62 204 TYR A CA 1
ATOM 1536 C C . TYR A 1 204 ? -10.305 1.779 5.132 1.00 93.62 204 TYR A C 1
ATOM 1538 O O . TYR A 1 204 ? -10.714 1.921 3.975 1.00 93.62 204 TYR A O 1
ATOM 1546 N N . ALA A 1 205 ? -9.298 2.514 5.616 1.00 91.50 205 ALA A N 1
ATOM 1547 C CA . ALA A 1 205 ? -8.574 3.509 4.826 1.00 91.50 205 ALA A CA 1
ATOM 1548 C C . ALA A 1 205 ? -7.908 2.891 3.588 1.00 91.50 205 ALA A C 1
ATOM 1550 O O . ALA A 1 205 ? -8.001 3.455 2.492 1.00 91.50 205 ALA A O 1
ATOM 1551 N N . HIS A 1 206 ? -7.319 1.699 3.715 1.00 92.62 206 HIS A N 1
ATOM 1552 C CA . HIS A 1 206 ? -6.773 0.972 2.568 1.00 92.62 206 HIS A CA 1
ATOM 1553 C C . HIS A 1 206 ? -7.842 0.654 1.513 1.00 92.62 206 HIS A C 1
ATOM 1555 O O . HIS A 1 206 ? -7.580 0.774 0.310 1.00 92.62 206 HIS A O 1
ATOM 1561 N N . LEU A 1 207 ? -9.062 0.290 1.929 1.00 92.44 207 LEU A N 1
ATOM 1562 C CA . LEU A 1 207 ? -10.178 0.062 1.004 1.00 92.44 207 LEU A CA 1
ATOM 1563 C C . LEU A 1 207 ? -10.628 1.356 0.316 1.00 92.44 207 LEU A C 1
ATOM 1565 O O . LEU A 1 207 ? -10.805 1.359 -0.906 1.00 92.44 207 LEU A O 1
ATOM 1569 N N . LEU A 1 208 ? -10.752 2.458 1.066 1.00 92.50 208 LEU A N 1
ATOM 1570 C CA . LEU A 1 208 ? -11.096 3.781 0.524 1.00 92.50 208 LEU A CA 1
ATOM 1571 C C . LEU A 1 208 ? -10.116 4.203 -0.576 1.00 92.50 208 LEU A C 1
ATOM 1573 O O . LEU A 1 208 ? -10.520 4.669 -1.642 1.00 92.50 208 LEU A O 1
ATOM 1577 N N . ARG A 1 209 ? -8.822 3.989 -0.335 1.00 89.38 209 ARG A N 1
ATOM 1578 C CA . ARG A 1 209 ? -7.726 4.388 -1.229 1.00 89.38 209 ARG A CA 1
ATOM 1579 C C . ARG A 1 209 ? -7.418 3.374 -2.333 1.00 89.38 209 ARG A C 1
ATOM 1581 O O . ARG A 1 209 ? -6.641 3.677 -3.245 1.00 89.38 209 ARG A O 1
ATOM 1588 N N . ARG A 1 210 ? -8.058 2.198 -2.285 1.00 91.81 210 ARG A N 1
ATOM 1589 C CA . ARG A 1 210 ? -7.839 1.044 -3.177 1.00 91.81 210 ARG A CA 1
ATOM 1590 C C . ARG A 1 210 ? -6.396 0.537 -3.163 1.00 91.81 210 ARG A C 1
ATOM 1592 O O . ARG A 1 210 ? -5.892 0.056 -4.180 1.00 91.81 210 ARG A O 1
ATOM 1599 N N . ASP A 1 211 ? -5.742 0.616 -2.014 1.00 87.56 211 ASP A N 1
ATOM 1600 C CA . ASP A 1 211 ? -4.342 0.225 -1.852 1.00 87.56 211 ASP A CA 1
ATOM 1601 C C . ASP A 1 211 ? -4.070 -1.251 -2.205 1.00 87.56 211 ASP A C 1
ATOM 1603 O O . ASP A 1 211 ? -3.034 -1.515 -2.826 1.00 87.56 211 ASP A O 1
ATOM 1607 N N . PRO A 1 212 ? -4.985 -2.218 -1.961 1.00 87.06 212 PRO A N 1
ATOM 1608 C CA . PRO A 1 212 ? -4.796 -3.589 -2.439 1.00 87.06 212 PRO A CA 1
ATOM 1609 C C . PRO A 1 212 ? -4.660 -3.685 -3.967 1.00 87.06 212 PRO A C 1
ATOM 1611 O O . PRO A 1 212 ? -3.820 -4.429 -4.473 1.00 87.06 212 PRO A O 1
ATOM 1614 N N . ALA A 1 213 ? -5.442 -2.901 -4.720 1.00 87.69 213 ALA A N 1
ATOM 1615 C CA . ALA A 1 213 ? -5.375 -2.891 -6.182 1.00 87.69 213 ALA A CA 1
ATOM 1616 C C . ALA A 1 213 ? -4.062 -2.268 -6.679 1.00 87.69 213 ALA A C 1
ATOM 1618 O O . ALA A 1 213 ? -3.410 -2.825 -7.563 1.00 87.69 213 ALA A O 1
ATOM 1619 N N . TRP A 1 214 ? -3.636 -1.158 -6.072 1.00 89.75 214 TRP A N 1
ATOM 1620 C CA . TRP A 1 214 ? -2.358 -0.518 -6.391 1.00 89.75 214 TRP A CA 1
ATOM 1621 C C . TRP A 1 214 ? -1.156 -1.389 -6.028 1.00 89.75 214 TRP A C 1
ATOM 1623 O O . TRP A 1 214 ? -0.199 -1.453 -6.795 1.00 89.75 214 TRP A O 1
ATOM 1633 N N . THR A 1 215 ? -1.226 -2.136 -4.927 1.00 86.75 215 THR A N 1
ATOM 1634 C CA . THR A 1 215 ? -0.175 -3.082 -4.526 1.00 86.75 215 THR A CA 1
ATOM 1635 C C . THR A 1 215 ? 0.041 -4.170 -5.578 1.00 86.75 215 THR A C 1
ATOM 1637 O O . THR A 1 215 ? 1.186 -4.519 -5.882 1.00 86.75 215 THR A O 1
ATOM 1640 N N . VAL A 1 216 ? -1.042 -4.693 -6.164 1.00 85.06 216 VAL A N 1
ATOM 1641 C CA . VAL A 1 216 ? -0.964 -5.662 -7.267 1.00 85.06 216 VAL A CA 1
ATOM 1642 C C . VAL A 1 216 ? -0.468 -4.989 -8.546 1.00 85.06 216 VAL A C 1
ATOM 1644 O O . VAL A 1 216 ? 0.472 -5.488 -9.156 1.00 85.06 216 VAL A O 1
ATOM 1647 N N . ALA A 1 217 ? -1.042 -3.847 -8.934 1.00 89.12 217 ALA A N 1
ATOM 1648 C CA . ALA A 1 217 ? -0.714 -3.171 -10.189 1.00 89.12 217 ALA A CA 1
ATOM 1649 C C . ALA A 1 217 ? 0.742 -2.676 -10.240 1.00 89.12 217 ALA A C 1
ATOM 1651 O O . ALA A 1 217 ? 1.479 -3.013 -11.166 1.00 89.12 217 ALA A O 1
ATOM 1652 N N . LEU A 1 218 ? 1.180 -1.919 -9.230 1.00 89.19 218 LEU A N 1
ATOM 1653 C CA . LEU A 1 218 ? 2.542 -1.383 -9.165 1.00 89.19 218 LEU A CA 1
ATOM 1654 C C . LEU A 1 218 ? 3.565 -2.494 -8.919 1.00 89.19 218 LEU A C 1
ATOM 1656 O O . LEU A 1 218 ? 4.646 -2.466 -9.496 1.00 89.19 218 LEU A O 1
ATOM 1660 N N . GLY A 1 219 ? 3.219 -3.506 -8.116 1.00 86.81 219 GLY A N 1
ATOM 1661 C CA . GLY A 1 219 ? 4.077 -4.673 -7.919 1.00 86.81 219 GLY A CA 1
ATOM 1662 C C . GLY A 1 219 ? 4.284 -5.472 -9.208 1.00 86.81 219 GLY A C 1
ATOM 1663 O O . GLY A 1 219 ? 5.418 -5.821 -9.528 1.00 86.81 219 GLY A O 1
ATOM 1664 N N . ALA A 1 220 ? 3.221 -5.712 -9.982 1.00 87.50 220 ALA A N 1
ATOM 1665 C CA . ALA A 1 220 ? 3.315 -6.368 -11.283 1.00 87.50 220 ALA A CA 1
ATOM 1666 C C . ALA A 1 220 ? 4.156 -5.546 -12.267 1.00 87.50 220 ALA A C 1
ATOM 1668 O O . ALA A 1 220 ? 5.049 -6.099 -12.904 1.00 87.50 220 ALA A O 1
ATOM 1669 N N . LEU A 1 221 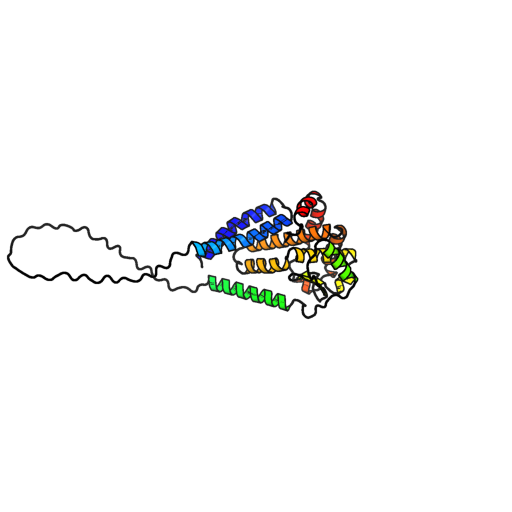? 3.936 -4.231 -12.338 1.00 90.50 221 LEU A N 1
ATOM 1670 C CA . LEU A 1 221 ? 4.733 -3.322 -13.165 1.00 90.50 221 LEU A CA 1
ATOM 1671 C C . LEU A 1 221 ? 6.223 -3.409 -12.813 1.00 90.50 221 LEU A C 1
ATOM 1673 O O . LEU A 1 221 ? 7.049 -3.626 -13.698 1.00 90.50 221 LEU A O 1
ATOM 1677 N N . THR A 1 222 ? 6.572 -3.311 -11.529 1.00 89.25 222 THR A N 1
ATOM 1678 C CA . THR A 1 222 ? 7.965 -3.396 -11.070 1.00 89.25 222 THR A CA 1
ATOM 1679 C C . THR A 1 222 ? 8.585 -4.772 -11.339 1.00 89.25 222 THR A C 1
ATOM 1681 O O . THR A 1 222 ? 9.758 -4.838 -11.694 1.00 89.25 222 THR A O 1
ATOM 1684 N N . HIS A 1 223 ? 7.830 -5.871 -11.233 1.00 88.06 223 HIS A N 1
ATOM 1685 C CA . HIS A 1 223 ? 8.330 -7.211 -11.575 1.00 88.06 223 HIS A CA 1
ATOM 1686 C C . HIS A 1 223 ? 8.552 -7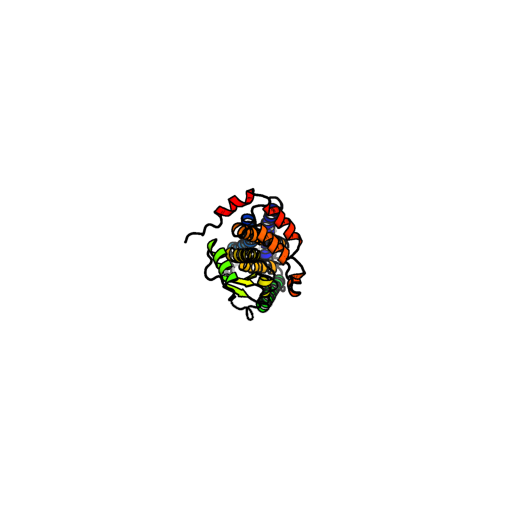.402 -13.079 1.00 88.06 223 HIS A C 1
ATOM 1688 O O . HIS A 1 223 ? 9.549 -8.000 -13.486 1.00 88.06 223 HIS A O 1
ATOM 1694 N N . LEU A 1 224 ? 7.646 -6.895 -13.916 1.00 88.62 224 LEU A N 1
ATOM 1695 C CA . LEU A 1 224 ? 7.804 -6.938 -15.371 1.00 88.62 224 LEU A CA 1
ATOM 1696 C C . LEU A 1 224 ? 9.031 -6.131 -15.807 1.00 88.62 224 LEU A C 1
ATOM 1698 O O . LEU A 1 224 ? 9.785 -6.561 -16.679 1.00 88.62 224 LEU A O 1
ATOM 1702 N N . LEU A 1 225 ? 9.260 -5.001 -15.139 1.00 89.12 225 LEU A N 1
ATOM 1703 C CA . LEU A 1 225 ? 10.328 -4.040 -15.405 1.00 89.12 225 LEU A CA 1
ATOM 1704 C C . LEU A 1 225 ? 11.448 -4.165 -14.358 1.00 89.12 225 LEU A C 1
ATOM 1706 O O . LEU A 1 225 ? 11.993 -3.164 -13.891 1.00 89.12 225 LEU A O 1
ATOM 1710 N N . TRP A 1 226 ? 11.780 -5.408 -13.985 1.00 88.81 226 TRP A N 1
ATOM 1711 C CA . TRP A 1 226 ? 12.704 -5.748 -12.893 1.00 88.81 226 TRP A CA 1
ATOM 1712 C C . TRP A 1 226 ? 14.102 -5.148 -13.053 1.00 88.81 226 TRP A C 1
ATOM 1714 O O . TRP A 1 226 ? 14.759 -4.854 -12.055 1.00 88.81 226 TRP A O 1
ATOM 1724 N N . PHE A 1 227 ? 14.538 -4.955 -14.299 1.00 87.94 227 PHE A N 1
ATOM 1725 C CA . PHE A 1 227 ? 15.840 -4.399 -14.660 1.00 87.94 227 PHE A CA 1
ATOM 1726 C C . PHE A 1 227 ? 15.963 -2.898 -14.349 1.00 87.94 227 PHE A C 1
ATOM 1728 O O . PHE A 1 227 ? 17.063 -2.359 -14.424 1.00 87.94 227 PHE A O 1
ATOM 1735 N N . GLN A 1 228 ? 14.862 -2.214 -14.008 1.00 91.94 228 GLN A N 1
ATOM 1736 C CA . GLN A 1 228 ? 14.877 -0.817 -13.579 1.00 91.94 228 GLN A CA 1
ATOM 1737 C C . GLN A 1 228 ? 14.918 -0.695 -12.044 1.00 91.94 228 GLN A C 1
ATOM 1739 O O . GLN A 1 228 ? 13.873 -0.817 -11.395 1.00 91.94 228 GLN A O 1
ATOM 1744 N N . PRO A 1 229 ? 16.081 -0.405 -11.424 1.00 91.00 229 PRO A N 1
ATOM 1745 C CA . PRO A 1 229 ? 16.211 -0.334 -9.965 1.00 91.00 229 PRO A CA 1
ATOM 1746 C C . PRO A 1 229 ? 15.344 0.765 -9.332 1.00 91.00 229 PRO A C 1
ATOM 1748 O O . PRO A 1 229 ? 14.805 0.579 -8.240 1.00 91.00 229 PRO A O 1
ATOM 1751 N N . LEU A 1 230 ? 15.134 1.887 -10.030 1.00 92.31 230 LEU A N 1
ATOM 1752 C CA . LEU A 1 230 ? 14.330 3.002 -9.520 1.00 92.31 230 LEU A CA 1
ATOM 1753 C C . LEU A 1 230 ? 12.856 2.620 -9.314 1.00 92.31 230 LEU A C 1
ATOM 1755 O O . LEU A 1 230 ? 12.219 3.137 -8.396 1.00 92.31 230 LEU A O 1
ATOM 1759 N N . ASN A 1 231 ? 12.325 1.662 -10.084 1.00 91.25 231 ASN A N 1
ATOM 1760 C CA . ASN A 1 231 ? 10.961 1.160 -9.886 1.00 91.25 231 ASN A CA 1
ATOM 1761 C C . ASN A 1 231 ? 10.784 0.530 -8.500 1.00 91.25 231 ASN A C 1
ATOM 1763 O O . ASN A 1 231 ? 9.739 0.687 -7.869 1.00 91.25 231 ASN A O 1
ATOM 1767 N N . TRP A 1 232 ? 11.806 -0.176 -8.010 1.00 91.19 232 TRP A N 1
ATOM 1768 C CA . TRP A 1 232 ? 11.791 -0.803 -6.689 1.00 91.19 232 TRP A CA 1
ATOM 1769 C C . TRP A 1 232 ? 11.837 0.235 -5.571 1.00 91.19 232 TRP A C 1
ATOM 1771 O O . TRP A 1 232 ? 11.091 0.128 -4.597 1.00 91.19 232 TRP A O 1
ATOM 1781 N N . MET A 1 233 ? 12.661 1.272 -5.736 1.00 92.75 233 MET A N 1
ATOM 1782 C CA . MET A 1 233 ? 12.766 2.374 -4.778 1.00 92.75 233 MET A CA 1
ATOM 1783 C C . MET A 1 233 ? 11.452 3.150 -4.668 1.00 92.75 233 MET A C 1
ATOM 1785 O O . MET A 1 233 ? 10.987 3.426 -3.561 1.00 92.75 233 MET A O 1
ATOM 1789 N N . VAL A 1 234 ? 10.819 3.450 -5.803 1.00 90.88 234 VAL A N 1
ATOM 1790 C CA . VAL A 1 234 ? 9.538 4.170 -5.853 1.00 90.88 234 VAL A CA 1
ATOM 1791 C C . VAL A 1 234 ? 8.413 3.312 -5.293 1.00 90.88 234 VAL A C 1
ATOM 1793 O O . VAL A 1 234 ? 7.619 3.813 -4.505 1.00 90.88 234 VAL A O 1
ATOM 1796 N N . LEU A 1 235 ? 8.374 2.012 -5.607 1.00 90.50 235 LEU A N 1
ATOM 1797 C CA . LEU A 1 235 ? 7.406 1.088 -5.014 1.00 90.50 235 LEU A CA 1
ATOM 1798 C C . LEU A 1 235 ? 7.547 1.029 -3.484 1.00 90.50 235 LEU A C 1
ATOM 1800 O O . LEU A 1 235 ? 6.545 1.058 -2.770 1.00 90.50 235 LEU A O 1
ATOM 1804 N N . ALA A 1 236 ? 8.777 0.979 -2.965 1.00 88.44 236 ALA A N 1
ATOM 1805 C CA . ALA A 1 236 ? 9.036 0.991 -1.527 1.00 88.44 236 ALA A CA 1
ATOM 1806 C C . ALA A 1 236 ? 8.671 2.335 -0.874 1.00 88.44 236 ALA A C 1
ATOM 1808 O O . ALA A 1 236 ? 8.136 2.362 0.233 1.00 88.44 236 ALA A O 1
ATOM 1809 N N . ALA A 1 237 ? 8.940 3.462 -1.536 1.00 88.19 237 ALA A N 1
ATOM 1810 C CA . ALA A 1 237 ? 8.500 4.780 -1.079 1.00 88.19 237 ALA A CA 1
ATOM 1811 C C . ALA A 1 237 ? 6.967 4.900 -1.087 1.00 88.19 237 ALA A C 1
ATOM 1813 O O . ALA A 1 237 ? 6.391 5.427 -0.137 1.00 88.19 237 ALA A O 1
ATOM 1814 N N . TRP A 1 238 ? 6.305 4.361 -2.115 1.00 92.00 238 TRP A N 1
ATOM 1815 C CA . TRP A 1 238 ? 4.852 4.395 -2.248 1.00 92.00 238 TRP A CA 1
ATOM 1816 C C . TRP A 1 238 ? 4.175 3.608 -1.130 1.00 92.00 238 TRP A C 1
ATOM 1818 O O . TRP A 1 238 ? 3.270 4.135 -0.493 1.00 92.00 238 TRP A O 1
ATOM 1828 N N . ARG A 1 239 ? 4.657 2.395 -0.826 1.00 87.56 239 ARG A N 1
ATOM 1829 C CA . ARG A 1 239 ? 4.123 1.590 0.286 1.00 87.56 239 ARG A CA 1
ATOM 1830 C C . ARG A 1 239 ? 4.163 2.358 1.603 1.00 87.56 239 ARG A C 1
ATOM 1832 O O . ARG A 1 239 ? 3.146 2.450 2.272 1.00 87.56 239 ARG A O 1
ATOM 1839 N N . ARG A 1 240 ? 5.295 2.993 1.919 1.00 87.31 240 ARG A N 1
ATOM 1840 C CA . ARG A 1 240 ? 5.449 3.816 3.130 1.00 87.31 240 ARG A CA 1
ATOM 1841 C C . ARG A 1 240 ? 4.480 4.999 3.159 1.00 87.31 240 ARG A C 1
ATOM 1843 O O . ARG A 1 240 ? 3.800 5.207 4.156 1.00 87.31 240 ARG A O 1
ATOM 1850 N N . ALA A 1 241 ? 4.354 5.717 2.041 1.00 87.12 241 ALA A N 1
ATOM 1851 C CA . ALA A 1 241 ? 3.387 6.805 1.905 1.00 87.12 241 ALA A CA 1
ATOM 1852 C C . ALA A 1 241 ? 1.930 6.332 2.056 1.00 87.12 241 ALA A C 1
ATOM 1854 O O . ALA A 1 241 ? 1.098 7.064 2.587 1.00 87.12 241 ALA A O 1
ATOM 1855 N N . SER A 1 242 ? 1.626 5.115 1.599 1.00 87.69 242 SER A N 1
ATOM 1856 C CA . SER A 1 242 ? 0.306 4.502 1.742 1.00 87.69 242 SER A CA 1
ATOM 1857 C C . SER A 1 242 ? -0.035 4.233 3.203 1.00 87.69 242 SER A C 1
ATOM 1859 O O . SER A 1 242 ? -1.110 4.632 3.642 1.00 87.69 242 SER A O 1
ATOM 1861 N N . GLU A 1 243 ? 0.889 3.625 3.953 1.00 87.06 243 GLU A N 1
ATOM 1862 C CA . GLU A 1 243 ? 0.741 3.361 5.392 1.00 87.06 243 GLU A CA 1
ATOM 1863 C C . GLU A 1 243 ? 0.514 4.656 6.176 1.00 87.06 243 GLU A C 1
ATOM 1865 O O . GLU A 1 243 ? -0.474 4.785 6.894 1.00 87.06 243 GLU A O 1
ATOM 1870 N N . GLU A 1 244 ? 1.376 5.658 5.975 1.00 86.69 244 GLU A N 1
ATOM 1871 C CA . GLU A 1 244 ? 1.276 6.946 6.673 1.00 86.69 244 GLU A CA 1
ATOM 1872 C C . GLU A 1 244 ? -0.049 7.658 6.395 1.00 86.69 244 GLU A C 1
ATOM 1874 O O . GLU A 1 244 ? -0.642 8.272 7.280 1.00 86.69 244 GLU A O 1
ATOM 1879 N N . ALA A 1 245 ? -0.546 7.569 5.166 1.00 86.62 245 ALA A N 1
ATOM 1880 C CA . ALA A 1 245 ? -1.793 8.216 4.812 1.00 86.62 245 ALA A CA 1
ATOM 1881 C C . ALA A 1 245 ? -3.033 7.420 5.270 1.00 86.62 245 ALA A C 1
ATOM 1883 O O . ALA A 1 245 ? -4.089 8.018 5.493 1.00 86.62 245 ALA A O 1
ATOM 1884 N N . CYS A 1 246 ? -2.925 6.098 5.443 1.00 87.62 246 CYS A N 1
ATOM 1885 C CA . CYS A 1 246 ? -3.950 5.298 6.121 1.00 87.62 246 CYS A CA 1
ATOM 1886 C C . CYS A 1 246 ? -3.982 5.603 7.618 1.00 87.62 246 CYS A C 1
ATOM 1888 O O . CYS A 1 246 ? -5.061 5.773 8.182 1.00 87.62 246 CYS A O 1
ATOM 1890 N N . ASP A 1 247 ? -2.817 5.783 8.240 1.00 88.56 247 ASP A N 1
ATOM 1891 C CA . ASP A 1 247 ? -2.713 6.221 9.630 1.00 88.56 247 ASP A CA 1
ATOM 1892 C C . ASP A 1 247 ? -3.313 7.595 9.855 1.00 88.56 247 ASP A C 1
ATOM 1894 O O . ASP A 1 247 ? -4.080 7.774 10.793 1.00 88.56 247 ASP A O 1
ATOM 1898 N N . ALA A 1 248 ? -3.004 8.556 8.983 1.00 87.25 248 ALA A N 1
ATOM 1899 C CA . ALA A 1 248 ? -3.567 9.896 9.066 1.00 87.25 248 ALA A CA 1
ATOM 1900 C C . ALA A 1 248 ? -5.101 9.859 8.985 1.00 87.25 248 ALA A C 1
ATOM 1902 O O . ALA A 1 248 ? -5.785 10.565 9.724 1.00 87.25 248 ALA A O 1
ATOM 1903 N N . TRP A 1 249 ? -5.662 9.001 8.127 1.00 89.06 249 TRP A N 1
ATOM 1904 C CA . TRP A 1 249 ? -7.110 8.822 8.043 1.00 89.06 249 TRP A CA 1
ATOM 1905 C C . TRP A 1 249 ? -7.694 8.156 9.297 1.00 89.06 249 TRP A C 1
ATOM 1907 O O . TRP A 1 249 ? -8.695 8.630 9.841 1.00 89.06 249 TRP A O 1
ATOM 1917 N N . ALA A 1 250 ? -7.055 7.098 9.795 1.00 89.62 250 ALA A N 1
ATOM 1918 C CA . ALA A 1 250 ? -7.487 6.395 10.998 1.00 89.62 250 ALA A CA 1
ATOM 1919 C C . ALA A 1 250 ? -7.412 7.287 12.247 1.00 89.62 250 ALA A C 1
ATOM 1921 O O . ALA A 1 250 ? -8.350 7.291 13.037 1.00 89.62 250 ALA A O 1
ATOM 1922 N N . ALA A 1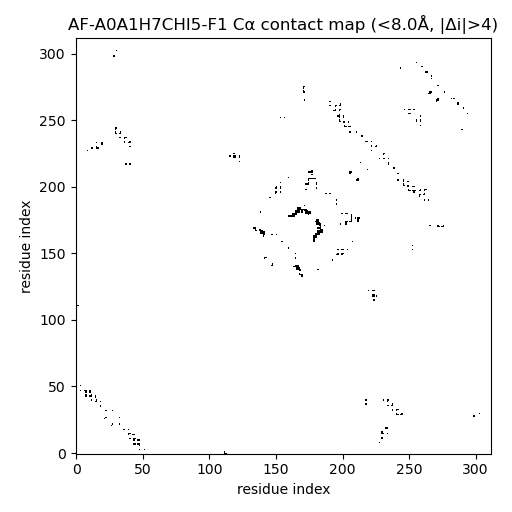 251 ? -6.363 8.100 12.385 1.00 87.75 251 ALA A N 1
ATOM 1923 C CA . ALA A 1 251 ? -6.162 9.048 13.483 1.00 87.75 251 ALA A CA 1
ATOM 1924 C C . ALA A 1 251 ? -7.141 10.238 13.468 1.00 87.75 251 ALA A C 1
ATOM 1926 O O . ALA A 1 251 ? -7.348 10.884 14.492 1.00 87.75 251 ALA A O 1
ATOM 1927 N N . ARG A 1 252 ? -7.748 10.550 12.315 1.00 85.62 252 ARG A N 1
ATOM 1928 C CA . ARG A 1 252 ? -8.864 11.510 12.228 1.00 85.62 252 ARG A CA 1
ATOM 1929 C C . ARG A 1 252 ? -10.209 10.884 12.581 1.00 85.62 252 ARG A C 1
ATOM 1931 O O . ARG A 1 252 ? -11.104 11.577 13.049 1.00 85.62 252 ARG A O 1
ATOM 1938 N N . THR A 1 253 ? -10.349 9.589 12.320 1.00 82.69 253 THR A N 1
ATOM 1939 C CA . THR A 1 253 ? -11.582 8.823 12.553 1.00 82.69 253 THR A CA 1
ATOM 1940 C C . THR A 1 253 ? -11.672 8.328 14.000 1.00 82.69 253 THR A C 1
ATOM 1942 O O . THR A 1 253 ? -12.755 8.168 14.557 1.00 82.69 253 THR A O 1
ATOM 1945 N N . VAL A 1 254 ? -10.520 8.079 14.623 1.00 82.38 254 VAL A N 1
ATOM 1946 C CA . VAL A 1 254 ? -10.354 7.507 15.963 1.00 82.38 254 VAL A CA 1
ATOM 1947 C C . VAL A 1 254 ? -9.220 8.248 16.673 1.00 82.38 254 VAL A C 1
ATOM 1949 O O . VAL A 1 254 ? -8.336 8.781 16.019 1.00 82.38 254 VAL A O 1
ATOM 1952 N N . SER A 1 255 ? -9.194 8.256 18.010 1.00 79.31 255 SER A N 1
ATOM 1953 C CA . SER A 1 255 ? -8.106 8.896 18.769 1.00 79.31 255 SER A CA 1
ATOM 1954 C C . SER A 1 255 ? -6.707 8.420 18.317 1.00 79.31 255 SER A C 1
ATOM 1956 O O . SER A 1 255 ? -6.453 7.207 18.353 1.00 79.31 255 SER A O 1
ATOM 1958 N N . PRO A 1 256 ? -5.768 9.338 18.000 1.00 75.56 256 PRO A N 1
ATOM 1959 C CA . PRO A 1 256 ? -4.397 9.003 17.604 1.00 75.56 256 PRO A CA 1
ATOM 1960 C C . PRO A 1 256 ? -3.681 8.111 18.624 1.00 75.56 256 PRO A C 1
ATOM 1962 O O . PRO A 1 256 ? -2.992 7.159 18.269 1.00 75.56 256 PRO A O 1
ATOM 1965 N N . THR A 1 257 ? -3.901 8.343 19.919 1.00 75.81 257 THR A N 1
ATOM 1966 C CA . THR A 1 257 ? -3.285 7.550 20.993 1.00 75.81 257 THR A CA 1
ATOM 1967 C C . THR A 1 257 ? -3.672 6.072 20.926 1.00 75.81 257 THR A C 1
ATOM 1969 O O . THR A 1 257 ? -2.818 5.197 21.079 1.00 75.81 257 THR A O 1
ATOM 1972 N N . HIS A 1 258 ? -4.938 5.766 20.632 1.00 76.62 258 HIS A N 1
ATOM 1973 C CA . HIS A 1 258 ? -5.402 4.385 20.494 1.00 76.62 258 HIS A CA 1
ATOM 1974 C C . HIS A 1 258 ? -4.786 3.700 19.276 1.00 76.62 258 HIS A C 1
ATOM 1976 O O . HIS A 1 258 ? -4.453 2.517 19.360 1.00 76.62 258 HIS A O 1
ATOM 1982 N N . LEU A 1 259 ? -4.566 4.445 18.189 1.00 76.88 259 LEU A N 1
ATOM 1983 C CA . LEU A 1 259 ? -3.871 3.942 17.010 1.00 76.88 259 LEU A CA 1
ATOM 1984 C C . LEU A 1 259 ? -2.403 3.617 17.322 1.00 76.88 259 LEU A C 1
ATOM 1986 O O . LEU A 1 259 ? -1.971 2.505 17.030 1.00 76.88 259 LEU A O 1
ATOM 1990 N N . ALA A 1 260 ? -1.654 4.502 17.995 1.00 75.06 260 ALA A N 1
ATOM 1991 C CA . ALA A 1 260 ? -0.269 4.208 18.403 1.00 75.06 260 ALA A CA 1
ATOM 1992 C C . ALA A 1 260 ? -0.193 2.946 19.266 1.00 75.06 260 ALA A C 1
ATOM 1994 O O . ALA A 1 260 ? 0.620 2.057 19.004 1.00 75.06 260 ALA A O 1
ATOM 1995 N N . HIS A 1 261 ? -1.053 2.842 20.281 1.00 73.56 261 HIS A N 1
ATOM 1996 C CA . HIS A 1 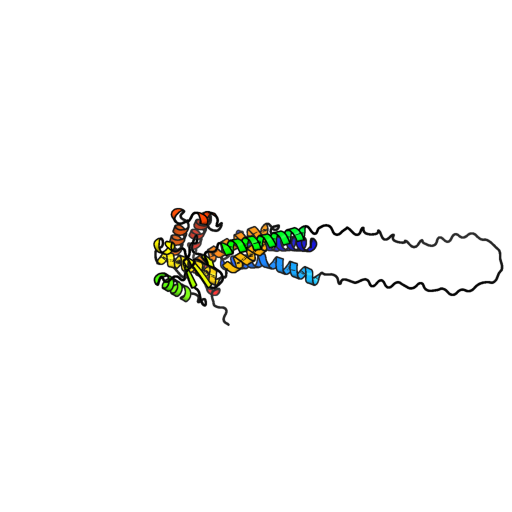261 ? -1.067 1.680 21.164 1.00 73.56 261 HIS A CA 1
ATOM 1997 C C . HIS A 1 261 ? -1.438 0.388 20.430 1.00 73.56 261 HIS A C 1
ATOM 1999 O O . HIS A 1 261 ? -0.819 -0.646 20.688 1.00 73.56 261 HIS A O 1
ATOM 2005 N N . ALA A 1 262 ? -2.403 0.435 19.508 1.00 76.19 262 ALA A N 1
ATOM 2006 C CA . ALA A 1 262 ? -2.767 -0.716 18.691 1.00 76.19 262 ALA A CA 1
ATOM 2007 C C . ALA A 1 262 ? -1.597 -1.160 17.802 1.00 76.19 262 ALA A C 1
ATOM 2009 O O . ALA A 1 262 ? -1.215 -2.328 17.821 1.00 76.19 262 ALA A O 1
ATOM 2010 N N . LEU A 1 263 ? -0.961 -0.226 17.093 1.00 75.44 263 LEU A N 1
ATOM 2011 C CA . LEU A 1 263 ? 0.182 -0.509 16.222 1.00 75.44 263 LEU A CA 1
ATOM 2012 C C . LEU A 1 263 ? 1.375 -1.076 16.997 1.00 75.44 263 LEU A C 1
ATOM 2014 O O . LEU A 1 263 ? 2.003 -2.033 16.546 1.00 75.44 263 LEU A O 1
ATOM 2018 N N . LEU A 1 264 ? 1.658 -0.542 18.187 1.00 74.81 264 LEU A N 1
ATOM 2019 C CA . LEU A 1 264 ? 2.691 -1.073 19.075 1.00 74.81 264 LEU A CA 1
ATOM 2020 C C . LEU A 1 264 ? 2.381 -2.511 19.508 1.00 74.81 264 LEU A C 1
ATOM 2022 O O . LEU A 1 264 ? 3.277 -3.351 19.502 1.00 74.81 264 LEU A O 1
ATOM 2026 N N . ARG A 1 265 ? 1.123 -2.824 19.842 1.00 71.06 265 ARG A N 1
ATOM 2027 C CA . ARG A 1 265 ? 0.692 -4.185 20.213 1.00 71.06 265 ARG A CA 1
ATOM 2028 C C . ARG A 1 265 ? 0.771 -5.169 19.046 1.00 71.06 265 ARG A C 1
ATOM 2030 O O . ARG A 1 265 ? 1.175 -6.312 19.252 1.00 71.06 265 ARG A O 1
ATOM 2037 N N . LEU A 1 266 ? 0.446 -4.730 17.832 1.00 70.75 266 LEU A N 1
ATOM 2038 C CA . LEU A 1 266 ? 0.564 -5.541 16.613 1.00 70.75 266 LEU A CA 1
ATOM 2039 C C . LEU A 1 266 ? 2.020 -5.769 16.190 1.00 70.75 266 LEU A C 1
ATOM 2041 O O . LEU A 1 266 ? 2.347 -6.786 15.581 1.00 70.75 266 LEU A O 1
ATOM 2045 N N . ALA A 1 267 ? 2.912 -4.836 16.518 1.00 65.44 267 ALA A N 1
ATOM 2046 C CA . ALA A 1 267 ? 4.335 -4.953 16.230 1.00 65.44 267 ALA A CA 1
ATOM 2047 C C . ALA A 1 267 ? 5.092 -5.875 17.198 1.00 65.44 267 ALA A C 1
ATOM 2049 O O . ALA A 1 267 ? 6.201 -6.310 16.875 1.00 65.44 267 ALA A O 1
ATOM 2050 N N . GLN A 1 268 ? 4.523 -6.172 18.372 1.00 64.75 268 GLN A N 1
ATOM 2051 C CA . GLN A 1 268 ? 5.167 -7.023 19.369 1.00 64.75 268 GLN A CA 1
ATOM 2052 C C . GLN A 1 268 ? 5.293 -8.476 18.868 1.00 64.75 268 GLN A C 1
ATOM 2054 O O . GLN A 1 268 ? 4.325 -9.035 18.350 1.00 64.75 268 GLN A O 1
ATOM 2059 N N . PRO A 1 269 ? 6.461 -9.126 19.051 1.00 46.22 269 PRO A N 1
ATOM 2060 C CA . PRO A 1 269 ? 6.704 -10.494 18.583 1.00 46.22 269 PRO A CA 1
ATOM 2061 C C . PRO A 1 269 ? 5.709 -11.532 19.115 1.00 46.22 269 PRO A C 1
ATOM 2063 O O . PRO A 1 269 ? 5.398 -12.481 18.405 1.00 46.22 269 PRO A O 1
ATOM 2066 N N . ALA A 1 270 ? 5.174 -11.333 20.326 1.00 47.00 270 ALA A N 1
ATOM 2067 C CA . ALA A 1 270 ? 4.193 -12.227 20.947 1.00 47.00 270 ALA A CA 1
ATOM 2068 C C . ALA A 1 270 ? 2.845 -12.280 20.200 1.00 47.00 270 ALA A C 1
ATOM 2070 O O . ALA A 1 270 ? 2.098 -13.239 20.357 1.00 47.00 270 ALA A O 1
ATOM 2071 N N . SER A 1 271 ? 2.557 -11.276 19.367 1.00 47.34 271 SER A N 1
ATOM 2072 C CA . SER A 1 271 ? 1.336 -11.168 18.562 1.00 47.34 271 SER A CA 1
ATOM 2073 C C . SER A 1 271 ? 1.525 -11.681 17.127 1.00 47.34 271 SER A C 1
ATOM 2075 O O . SER A 1 271 ? 0.588 -11.646 16.332 1.00 47.34 271 SER A O 1
ATOM 2077 N N . ARG A 1 272 ? 2.742 -12.114 16.754 1.00 42.41 272 ARG A N 1
ATOM 2078 C CA . ARG A 1 272 ? 3.075 -12.559 15.395 1.00 42.41 272 ARG A CA 1
ATOM 2079 C C . ARG A 1 272 ? 3.008 -14.080 15.307 1.00 42.41 272 ARG A C 1
ATOM 2081 O O . ARG A 1 272 ? 3.874 -14.750 15.869 1.00 42.41 272 ARG A O 1
ATOM 2088 N N . PRO A 1 273 ? 2.070 -14.662 14.548 1.00 38.34 273 PRO A N 1
ATOM 2089 C CA . PRO A 1 273 ? 2.179 -16.074 14.227 1.00 38.34 273 PRO A CA 1
ATOM 2090 C C . PRO A 1 273 ? 3.402 -16.301 13.321 1.00 38.34 273 PRO A C 1
ATOM 2092 O O . PRO A 1 273 ? 3.770 -15.431 12.531 1.00 38.34 273 PRO A O 1
ATOM 2095 N N . ALA A 1 274 ? 4.045 -17.469 13.413 1.00 34.59 274 ALA A N 1
ATOM 2096 C CA . ALA A 1 274 ? 5.340 -17.760 12.772 1.00 34.59 274 ALA A CA 1
ATOM 2097 C C . ALA A 1 274 ? 5.390 -17.509 11.244 1.00 34.59 274 ALA A C 1
ATOM 2099 O O . ALA A 1 274 ? 6.457 -17.273 10.685 1.00 34.59 274 ALA A O 1
ATOM 2100 N N . HIS A 1 275 ? 4.241 -17.494 10.562 1.00 34.38 275 HIS A N 1
ATOM 2101 C CA . HIS A 1 275 ? 4.126 -17.191 9.132 1.00 34.38 275 HIS A CA 1
ATOM 2102 C C . HIS A 1 275 ? 4.121 -15.680 8.802 1.00 34.38 275 HIS A C 1
ATOM 2104 O O . HIS A 1 275 ? 4.349 -15.304 7.653 1.00 34.38 275 HIS A O 1
ATOM 2110 N N . ALA A 1 276 ? 3.920 -14.799 9.790 1.00 33.50 276 ALA A N 1
ATOM 2111 C CA . ALA A 1 276 ? 4.010 -13.341 9.653 1.00 33.50 276 ALA A CA 1
ATOM 2112 C C . ALA A 1 276 ? 5.449 -12.849 9.408 1.00 33.50 276 ALA A C 1
ATOM 2114 O O . ALA A 1 276 ? 5.649 -11.770 8.852 1.00 33.50 276 ALA A O 1
ATOM 2115 N N . LEU A 1 277 ? 6.449 -13.661 9.777 1.00 27.92 277 LEU A N 1
ATOM 2116 C CA . LEU A 1 277 ? 7.878 -13.390 9.568 1.00 27.92 277 LEU A CA 1
ATOM 2117 C C . LEU A 1 277 ? 8.272 -13.315 8.082 1.00 27.92 277 LEU A C 1
ATOM 2119 O O . LEU A 1 277 ? 9.345 -12.817 7.757 1.00 27.92 277 LEU A O 1
ATOM 2123 N N . LEU A 1 278 ? 7.401 -13.773 7.179 1.00 26.83 278 LEU A N 1
ATOM 2124 C CA . LEU A 1 278 ? 7.614 -13.751 5.730 1.00 26.83 278 LEU A CA 1
ATOM 2125 C C . LEU A 1 278 ? 6.973 -12.534 5.039 1.00 26.83 278 LEU A C 1
ATOM 2127 O O . LEU A 1 278 ? 7.088 -12.396 3.820 1.00 26.83 278 LEU A O 1
ATOM 2131 N N . SER A 1 279 ? 6.303 -11.645 5.785 1.00 30.98 279 SER A N 1
ATOM 2132 C CA . SER A 1 279 ? 5.690 -10.434 5.231 1.00 30.98 279 SER A CA 1
ATOM 2133 C C . SER A 1 279 ? 6.610 -9.215 5.427 1.00 30.98 279 SER A C 1
ATOM 2135 O O . SER A 1 279 ? 6.834 -8.801 6.566 1.00 30.98 279 SER A O 1
ATOM 2137 N N . PRO A 1 280 ? 7.134 -8.583 4.356 1.00 33.47 280 PRO A N 1
ATOM 2138 C CA . PRO A 1 280 ? 8.120 -7.500 4.469 1.00 33.47 280 PRO A CA 1
ATOM 2139 C C . PRO A 1 280 ? 7.572 -6.188 5.053 1.00 33.47 280 PRO A C 1
ATOM 2141 O O . PRO A 1 280 ? 8.339 -5.253 5.262 1.00 33.47 280 PRO A O 1
ATOM 2144 N N . SER A 1 281 ? 6.255 -6.075 5.264 1.00 37.66 281 SER A N 1
ATOM 2145 C CA . SER A 1 281 ? 5.612 -4.803 5.631 1.00 37.66 281 SER A CA 1
ATOM 2146 C C . SER A 1 281 ? 5.789 -4.409 7.100 1.00 37.66 281 SER A C 1
ATOM 2148 O O . SER A 1 281 ? 5.534 -3.265 7.454 1.00 37.66 281 SER A O 1
ATOM 2150 N N . ALA A 1 282 ? 6.248 -5.314 7.969 1.00 34.97 282 ALA A N 1
ATOM 2151 C CA . ALA A 1 282 ? 6.277 -5.073 9.411 1.00 34.97 282 ALA A CA 1
ATOM 2152 C C . ALA A 1 282 ? 7.706 -4.883 9.961 1.00 34.97 282 ALA A C 1
ATOM 2154 O O . ALA A 1 282 ? 8.108 -5.546 10.920 1.00 34.97 282 ALA A O 1
ATOM 2155 N N . SER A 1 283 ? 8.485 -3.978 9.358 1.00 32.25 283 SER A N 1
ATOM 2156 C CA . SER A 1 283 ? 9.769 -3.543 9.928 1.00 32.25 283 SER A CA 1
ATOM 2157 C C . SER A 1 283 ? 9.549 -2.536 11.062 1.00 32.25 283 SER A C 1
ATOM 2159 O O . SER A 1 283 ? 8.915 -1.496 10.885 1.00 32.25 283 SER A O 1
ATOM 2161 N N . THR A 1 284 ? 10.126 -2.832 12.226 1.00 34.09 284 THR A N 1
ATOM 2162 C CA . THR A 1 284 ? 10.104 -2.056 13.479 1.00 34.09 284 THR A CA 1
ATOM 2163 C C . THR A 1 284 ? 10.626 -0.621 13.337 1.00 34.09 284 THR A C 1
ATOM 2165 O O . THR A 1 284 ? 10.250 0.238 14.129 1.00 34.09 284 THR A O 1
ATOM 2168 N N . SER A 1 285 ? 11.430 -0.325 12.309 1.00 33.03 285 SER A N 1
ATOM 2169 C CA . SER A 1 285 ? 11.950 1.025 12.034 1.00 33.03 285 SER A CA 1
ATOM 2170 C C . SER A 1 285 ? 10.874 2.043 11.629 1.00 33.03 285 SER A C 1
ATOM 2172 O O . SER A 1 285 ? 11.084 3.244 11.772 1.00 33.03 285 SER A O 1
ATOM 2174 N N . HIS A 1 286 ? 9.710 1.586 11.152 1.00 40.78 286 HIS A N 1
ATOM 2175 C CA . HIS A 1 286 ? 8.636 2.465 10.679 1.00 40.78 286 HIS A CA 1
ATOM 2176 C C . HIS A 1 286 ? 7.762 3.027 11.815 1.00 40.78 286 HIS A C 1
ATOM 2178 O O . HIS A 1 286 ? 7.056 4.008 11.617 1.00 40.78 286 HIS A O 1
ATOM 2184 N N . LEU A 1 287 ? 7.794 2.432 13.013 1.00 40.53 287 LEU A N 1
ATOM 2185 C CA . LEU A 1 287 ? 6.939 2.835 14.141 1.00 40.53 287 LEU A CA 1
ATOM 2186 C C . LEU A 1 287 ? 7.410 4.132 14.802 1.00 40.53 287 LEU A C 1
ATOM 2188 O O . LEU A 1 287 ? 6.585 4.971 15.147 1.00 40.53 287 LEU A O 1
ATOM 2192 N N . THR A 1 288 ? 8.723 4.331 14.929 1.00 33.75 288 THR A N 1
ATOM 2193 C CA . THR A 1 288 ? 9.291 5.534 15.556 1.00 33.75 288 THR A CA 1
ATOM 2194 C C . THR A 1 288 ? 9.023 6.784 14.715 1.00 33.75 288 THR A C 1
ATOM 2196 O O . THR A 1 288 ? 8.650 7.812 15.267 1.00 33.75 288 THR A O 1
ATOM 2199 N N . VAL A 1 289 ? 9.108 6.670 13.382 1.00 41.69 289 VAL A N 1
ATOM 2200 C CA . VAL A 1 289 ? 8.785 7.756 12.434 1.00 41.69 289 VAL A CA 1
ATOM 2201 C C . VAL A 1 289 ? 7.286 8.101 12.455 1.00 41.69 289 VAL A C 1
ATOM 2203 O O . VAL A 1 289 ? 6.923 9.276 12.402 1.00 41.69 289 VAL A O 1
ATOM 2206 N N . ARG A 1 290 ? 6.409 7.094 12.596 1.00 50.56 290 ARG A N 1
ATOM 2207 C CA . ARG A 1 290 ? 4.946 7.277 12.702 1.00 50.56 290 ARG A CA 1
ATOM 2208 C C . ARG A 1 290 ? 4.538 8.010 13.980 1.00 50.56 290 ARG A C 1
ATOM 2210 O O . ARG A 1 290 ? 3.659 8.859 13.932 1.00 50.56 290 ARG A O 1
ATOM 2217 N N . ILE A 1 291 ? 5.197 7.716 15.102 1.00 45.84 291 ILE A N 1
ATOM 2218 C CA . ILE A 1 291 ? 4.929 8.369 16.392 1.00 45.84 291 ILE A CA 1
ATOM 2219 C C . ILE A 1 291 ? 5.388 9.837 16.377 1.00 45.84 291 ILE A C 1
ATOM 2221 O O . ILE A 1 291 ? 4.689 10.692 16.913 1.00 45.84 291 ILE A O 1
ATOM 2225 N N . THR A 1 292 ? 6.517 10.160 15.732 1.00 43.00 292 THR A N 1
ATOM 2226 C CA . THR A 1 292 ? 7.013 11.547 15.652 1.00 43.00 292 THR A CA 1
ATOM 2227 C C . THR A 1 292 ? 6.196 12.432 14.710 1.00 43.00 292 THR A C 1
ATOM 2229 O O . THR A 1 292 ? 6.012 13.608 15.007 1.00 43.00 292 THR A O 1
ATOM 2232 N N . ALA A 1 293 ? 5.660 11.883 13.612 1.00 43.44 293 ALA A N 1
ATOM 2233 C CA . ALA A 1 293 ? 4.854 12.639 12.647 1.00 43.44 293 ALA A CA 1
ATOM 2234 C C . ALA A 1 293 ? 3.508 13.134 13.215 1.00 43.44 293 ALA A C 1
ATOM 2236 O O . ALA A 1 293 ? 2.930 14.083 12.694 1.00 43.44 293 ALA A O 1
ATOM 2237 N N . TRP A 1 294 ? 2.997 12.516 14.283 1.00 42.56 294 TRP A N 1
ATOM 2238 C CA . TRP A 1 294 ? 1.725 12.907 14.904 1.00 42.56 294 TRP A CA 1
ATOM 2239 C C . TRP A 1 294 ? 1.819 14.092 15.857 1.00 42.56 294 TRP A C 1
ATOM 2241 O O . TRP A 1 294 ? 0.787 14.633 16.245 1.00 42.56 294 TRP A O 1
ATOM 2251 N N . ASN A 1 295 ? 3.028 14.508 16.229 1.00 41.97 295 ASN A N 1
ATOM 2252 C CA . ASN A 1 295 ? 3.214 15.637 17.133 1.00 41.97 295 ASN A CA 1
ATOM 2253 C C . ASN A 1 295 ? 3.237 16.992 16.399 1.00 41.97 295 ASN A C 1
ATOM 2255 O O . ASN A 1 295 ? 3.497 18.011 17.034 1.00 41.97 295 ASN A O 1
ATOM 2259 N N . ASP A 1 296 ? 2.983 17.005 15.082 1.00 38.16 296 ASP A N 1
ATOM 2260 C CA . ASP A 1 296 ? 3.093 18.191 14.231 1.00 38.16 296 ASP A CA 1
ATOM 2261 C C . ASP A 1 296 ? 1.706 18.635 13.695 1.00 38.16 296 ASP A C 1
ATOM 2263 O O . ASP A 1 296 ? 1.146 18.008 12.788 1.00 38.16 296 ASP A O 1
ATOM 2267 N N . PRO A 1 297 ? 1.087 19.688 14.265 1.00 36.50 297 PRO A N 1
ATOM 2268 C CA . PRO A 1 297 ? -0.313 20.055 14.009 1.00 36.50 297 PRO A CA 1
ATOM 2269 C C . PRO A 1 297 ? -0.584 20.665 12.619 1.00 36.50 297 PRO A C 1
ATOM 2271 O O . PRO A 1 297 ? -1.740 20.812 12.230 1.00 36.50 297 PRO A O 1
ATOM 2274 N N . LEU A 1 298 ? 0.448 20.999 11.838 1.00 34.75 298 LEU A N 1
ATOM 2275 C CA . LEU A 1 298 ? 0.314 21.763 10.586 1.00 34.75 298 LEU A CA 1
ATOM 2276 C C . LEU A 1 298 ? -0.097 20.925 9.355 1.00 34.75 298 LEU A C 1
ATOM 2278 O O . LEU A 1 298 ? -0.468 21.484 8.323 1.00 34.75 298 LEU A O 1
ATOM 2282 N N . GLY A 1 299 ? -0.068 19.589 9.441 1.00 40.06 299 GLY A N 1
ATOM 2283 C CA . GLY A 1 299 ? -0.439 18.690 8.334 1.00 40.06 299 GLY A CA 1
ATOM 2284 C C . GLY A 1 299 ? -1.933 18.345 8.238 1.00 40.06 299 GLY A C 1
ATOM 2285 O O . GLY A 1 299 ? -2.390 17.874 7.195 1.00 40.06 299 GLY A O 1
ATOM 2286 N N . ALA A 1 300 ? -2.706 18.574 9.305 1.00 37.47 300 ALA A N 1
ATOM 2287 C CA . ALA A 1 300 ? -4.092 18.113 9.421 1.00 37.47 300 ALA A CA 1
ATOM 2288 C C . ALA A 1 300 ? -5.079 18.882 8.517 1.00 37.47 300 ALA A C 1
ATOM 2290 O O . ALA A 1 300 ? -6.017 18.287 7.979 1.00 37.47 300 ALA A O 1
ATOM 2291 N N . ASP A 1 301 ? -4.831 20.173 8.280 1.00 36.59 301 ASP A N 1
ATOM 2292 C CA . ASP A 1 301 ? -5.788 21.073 7.619 1.00 36.59 301 ASP A CA 1
ATOM 2293 C C . ASP A 1 301 ? -5.795 20.963 6.083 1.00 36.59 301 ASP A C 1
ATOM 2295 O O . ASP A 1 301 ? -6.805 21.248 5.433 1.00 36.59 301 ASP A O 1
ATOM 2299 N N . GLN A 1 302 ? -4.698 20.508 5.464 1.00 42.03 302 GLN A N 1
ATOM 2300 C CA . GLN A 1 302 ? -4.619 20.375 4.001 1.00 42.03 302 GLN A CA 1
ATOM 2301 C C . GLN A 1 302 ? -5.288 19.098 3.466 1.00 42.03 302 GLN A C 1
ATOM 2303 O O . GLN A 1 302 ? -5.775 19.091 2.332 1.00 42.03 302 GLN A O 1
ATOM 2308 N N . GLU A 1 303 ? -5.378 18.029 4.264 1.00 44.66 303 GLU A N 1
ATOM 2309 C CA . GLU A 1 303 ? -5.994 16.767 3.827 1.00 44.66 303 GLU A CA 1
ATOM 2310 C C . GLU A 1 303 ? -7.535 16.796 3.864 1.00 44.66 303 GLU A C 1
ATOM 2312 O O . GLU A 1 303 ? -8.176 16.051 3.118 1.00 44.66 303 GLU A O 1
ATOM 2317 N N . ALA A 1 304 ? -8.146 17.699 4.644 1.00 38.97 304 ALA A N 1
ATOM 2318 C CA . ALA A 1 304 ? -9.603 17.837 4.790 1.00 38.97 304 ALA A CA 1
ATOM 2319 C C . ALA A 1 304 ? -10.327 18.163 3.469 1.00 38.97 304 ALA A C 1
ATOM 2321 O O . ALA A 1 304 ? -11.440 17.699 3.227 1.00 38.97 304 ALA A O 1
ATOM 2322 N N . LYS A 1 305 ? -9.673 18.894 2.559 1.00 41.25 305 LYS A N 1
ATOM 2323 C CA . LYS A 1 305 ? -10.228 19.211 1.231 1.00 41.25 305 LYS A CA 1
ATOM 2324 C C . LYS A 1 305 ? -10.205 18.020 0.269 1.00 41.25 305 LYS A C 1
ATOM 2326 O O . LYS A 1 305 ? -10.814 18.089 -0.794 1.00 41.25 305 LYS A O 1
ATOM 2331 N N . HIS A 1 306 ? -9.495 16.942 0.608 1.00 41.88 306 HIS A N 1
ATOM 2332 C CA . HIS A 1 306 ? -9.190 15.872 -0.335 1.00 41.88 306 HIS A CA 1
ATOM 2333 C C . HIS A 1 306 ? -10.059 14.611 -0.197 1.00 41.88 306 HIS A C 1
ATOM 2335 O O . HIS A 1 306 ? -10.140 13.824 -1.137 1.00 41.88 306 HIS A O 1
ATOM 2341 N N . PHE A 1 307 ? -10.754 14.450 0.932 1.00 38.84 307 PHE A N 1
ATOM 2342 C CA . PHE A 1 307 ? -11.707 13.356 1.173 1.00 38.84 307 PHE A CA 1
ATOM 2343 C C . PHE A 1 307 ? -13.162 13.720 0.844 1.00 38.84 307 PHE A C 1
ATOM 2345 O O . PHE A 1 307 ? -14.063 12.923 1.103 1.00 38.84 307 PHE A O 1
ATOM 2352 N N . ALA A 1 308 ? -13.406 14.895 0.252 1.00 31.89 308 ALA A N 1
ATOM 2353 C CA . ALA A 1 308 ? -14.720 15.218 -0.284 1.00 31.89 308 ALA A CA 1
ATOM 2354 C C . ALA A 1 308 ? -15.084 14.185 -1.369 1.00 31.89 308 ALA A C 1
ATOM 2356 O O . ALA A 1 308 ? -14.266 13.931 -2.262 1.00 31.89 308 ALA A O 1
ATOM 2357 N N . PRO A 1 309 ? -16.272 13.558 -1.305 1.00 32.38 309 PRO A N 1
ATOM 2358 C CA . PRO A 1 309 ? -16.704 12.654 -2.355 1.00 32.38 309 PRO A CA 1
ATOM 2359 C C . PRO A 1 309 ? -16.687 13.409 -3.685 1.00 32.38 309 PRO A C 1
ATOM 2361 O O . PRO A 1 309 ? -17.216 14.517 -3.787 1.00 32.38 309 PRO A O 1
ATOM 2364 N N . VAL A 1 310 ? -16.075 12.804 -4.709 1.00 36.50 310 VAL A N 1
ATOM 2365 C CA . VAL A 1 310 ? -16.316 13.223 -6.092 1.00 36.50 310 VAL A CA 1
ATOM 2366 C C . VAL A 1 310 ? -17.815 13.040 -6.299 1.00 36.50 310 VAL A C 1
ATOM 2368 O O . VAL A 1 310 ? -18.311 11.912 -6.281 1.00 36.50 310 VAL A O 1
ATOM 2371 N N . SER A 1 311 ? -18.530 14.162 -6.341 1.00 30.33 311 SER A N 1
ATOM 2372 C CA . SER A 1 311 ? -19.971 14.181 -6.575 1.00 30.33 311 SER A CA 1
ATOM 2373 C C . SER A 1 311 ? -20.246 13.559 -7.952 1.00 30.33 311 SER A C 1
ATOM 2375 O O . SER A 1 311 ? -19.385 13.689 -8.827 1.00 30.33 311 SER A O 1
ATOM 2377 N N . PRO A 1 312 ? -21.356 12.816 -8.108 1.00 40.84 312 PRO A N 1
ATOM 2378 C CA . PRO A 1 312 ? -21.661 12.078 -9.333 1.00 40.84 312 PRO A CA 1
ATOM 2379 C C . PRO A 1 312 ? -21.742 12.972 -10.572 1.00 40.84 312 PRO A C 1
ATOM 2381 O O . PRO A 1 312 ? -22.159 14.144 -10.431 1.00 40.84 312 PRO A O 1
#

Secondary structure (DSSP, 8-state):
-HHHHHHHHHHHHHHHHHHHHHHHHS---HHHHHHHHHHHHHHHHHHHHHHHHHS----------------PPP------------------------------------HHHHHHHHHHHHHHHHHHHHHHHSGGGT-EE---HHHHHHHHHHHHHS--TT-EEEE-S-SS-EEETTTEEEE-TTHHHHS-HHHHHHHH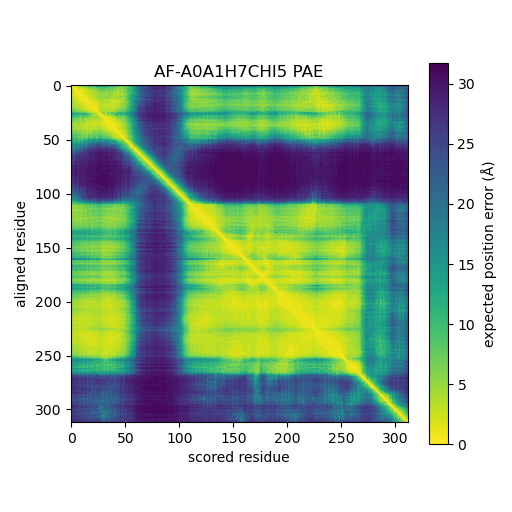HHHHHHHHHTHHHHHHHHHHHHHHTTT-HHHHHHHHHHHHHHHHHHHHHHHHHS-HHHHHHHHHHHHSGGG--GGGGG-TT--THHHHHHHHHTT-GGGHHHHTTTSS----

Organism: NCBI:txid856736

Mean predicted aligned error: 15.08 Å

Radius of gyration: 33.22 Å; Cα contacts (8 Å, |Δi|>4): 259; chains: 1; bounding box: 65×42×119 Å